Protein AF-A0A1I2N4B1-F1 (afdb_monomer_lite)

pLDDT: mean 81.97, std 23.41, range [27.86, 98.69]

Secondary structure (DSSP, 8-state):
--PPPPPPP-------------------------------------S-------TT--HHHHHHHHHH-TTSHHHHHHHHS---TT----SS--HHHHHHHHHHS--HHHHS-S-SEEEETTSBPTT----TTPPP-EEEE-SGGGBTTTTSTTTT---TTTTTTGGGS-SBGGGGB-TTSS-EETTTTEE--HHHH--S--HHHHHHHTT---EEE-SSGGGGGGGTTTT-S-SEEE---TTS--TTSPTT--GGG-TTHHHH--TTT-----S--

Foldseek 3Di:
DDDDDDDDDDDDDDDDDDDDDDDDDDDPPPDPPPPPPVPPPPPPPDPDDDDFDFPPCALVNLVVCCVVCVPDPSVCPCVVHDDDNPDDAAVVDDPPQRVLCVFFVDHCVQFVDPDQWDKDQQWAEQQDQDLVVGGGIYIAHLDCVQQPDLQFQLSPPPDPPPPVCLVVRFLLLQVGGDQSRATAHSVVRGGQALQQSTNGATVLVVCVVVVHAAEEEEAASSCCNNCHNVSNSHPGYRHTHQQHNAPPDDPPDRLVPDPCSVPPDDPVRPPHPRSDD

Sequence (277 aa):
MFRRPARPVTAAVAALAAVGGLTATATAAATPDATSTSAHSPAHVARHVLLLSIDGLHQSDLAWYVARHPRSALARLATGGVEYTHARTTDPSDSFPGLVGQLTGGNPGTTGIYYDDGYSSALLPAGTTHCAGARPGAEVDFTEDLDRDKNSIDAGQGLAGLPGSILKMTGAARGLIDPSKLPVDPKTCKPVYPHSYLKVNTVFNVVRKAGLRTAWSDKHVAYEILNGPSGDGIQDLFAPEINSQANGYPAGMDWTKDCQSFRTGSRKDRVAPAEAV

Structure (mmCIF, N/CA/C/O backbone):
data_AF-A0A1I2N4B1-F1
#
_entry.id   AF-A0A1I2N4B1-F1
#
loop_
_atom_site.group_PDB
_atom_site.id
_atom_site.type_symbol
_atom_site.label_atom_id
_atom_site.label_alt_id
_atom_site.label_comp_id
_atom_site.label_asym_id
_atom_site.label_entity_id
_atom_site.label_seq_id
_atom_site.pdbx_PDB_ins_code
_atom_site.Cartn_x
_atom_site.Cartn_y
_atom_site.Cartn_z
_atom_site.occupancy
_atom_site.B_iso_or_equiv
_atom_site.auth_seq_id
_atom_site.auth_comp_id
_atom_site.auth_asym_id
_atom_site.auth_atom_id
_atom_site.pdbx_PDB_model_num
ATOM 1 N N . MET A 1 1 ? -49.721 -6.191 -3.412 1.00 40.88 1 MET A N 1
ATOM 2 C CA . MET A 1 1 ? -50.267 -6.748 -4.670 1.00 40.88 1 MET A CA 1
ATOM 3 C C . MET A 1 1 ? -49.422 -6.201 -5.809 1.00 40.88 1 MET A C 1
ATOM 5 O O . MET A 1 1 ? -49.427 -4.997 -5.967 1.00 40.88 1 MET A O 1
ATOM 9 N N . PHE A 1 2 ? -48.611 -7.043 -6.456 1.00 33.88 2 PHE A N 1
ATOM 10 C CA . PHE A 1 2 ? -48.083 -6.959 -7.835 1.00 33.88 2 PHE A CA 1
ATOM 11 C C . PHE A 1 2 ? -46.960 -8.004 -7.940 1.00 33.88 2 PHE A C 1
ATOM 13 O O . PHE A 1 2 ? -45.811 -7.766 -7.578 1.00 33.88 2 PHE A O 1
ATOM 20 N N . ARG A 1 3 ? -47.340 -9.221 -8.347 1.00 32.19 3 ARG A N 1
ATOM 21 C CA . ARG A 1 3 ? -46.423 -10.317 -8.685 1.00 32.19 3 ARG A CA 1
ATOM 22 C C . ARG A 1 3 ? -45.898 -10.075 -10.103 1.00 32.19 3 ARG A C 1
ATOM 24 O O . ARG A 1 3 ? -46.698 -9.891 -11.015 1.00 32.19 3 ARG A O 1
ATOM 31 N N . ARG A 1 4 ? -44.578 -10.109 -10.297 1.00 37.38 4 ARG A N 1
ATOM 32 C CA . ARG A 1 4 ? -43.958 -10.227 -11.627 1.00 37.38 4 ARG A CA 1
ATOM 33 C C . ARG A 1 4 ? -43.943 -11.705 -12.044 1.00 37.38 4 ARG A C 1
ATOM 35 O O . ARG A 1 4 ? -43.481 -12.515 -11.241 1.00 37.38 4 ARG A O 1
ATOM 42 N N . PRO A 1 5 ? -44.400 -12.083 -13.251 1.00 40.44 5 PRO A N 1
ATOM 43 C CA . PRO A 1 5 ? -44.197 -13.430 -13.765 1.00 40.44 5 PRO A CA 1
ATOM 44 C C . PRO A 1 5 ? -42.824 -13.555 -14.447 1.00 40.44 5 PRO A C 1
ATOM 46 O O . PRO A 1 5 ? -42.338 -12.624 -15.092 1.00 40.44 5 PRO A O 1
ATOM 49 N N . ALA A 1 6 ? -42.208 -14.725 -14.281 1.00 37.31 6 ALA A N 1
ATOM 50 C CA . ALA A 1 6 ? -40.972 -15.134 -14.937 1.00 37.31 6 ALA A CA 1
ATOM 51 C C . ALA A 1 6 ? -41.187 -15.352 -16.447 1.00 37.31 6 ALA A C 1
ATOM 53 O O . ALA A 1 6 ? -42.233 -15.844 -16.869 1.00 37.31 6 ALA A O 1
ATOM 54 N N . ARG A 1 7 ? -40.182 -15.002 -17.258 1.00 35.72 7 ARG A N 1
ATOM 55 C CA . ARG A 1 7 ? -40.135 -15.295 -18.699 1.00 35.72 7 ARG A CA 1
ATOM 56 C C . ARG A 1 7 ? -39.462 -16.656 -18.928 1.00 35.72 7 ARG A C 1
ATOM 58 O O . ARG A 1 7 ? -38.351 -16.831 -18.429 1.00 35.72 7 ARG A O 1
ATOM 65 N N . PRO A 1 8 ? -40.063 -17.589 -19.685 1.00 36.84 8 PRO A N 1
ATOM 66 C CA . PRO A 1 8 ? -39.372 -18.797 -20.114 1.00 36.84 8 PRO A CA 1
ATOM 67 C C . PRO A 1 8 ? -38.473 -18.509 -21.325 1.00 36.84 8 PRO A C 1
ATOM 69 O O . PRO A 1 8 ? -38.818 -17.722 -22.207 1.00 36.84 8 PRO A O 1
ATOM 72 N N . VAL A 1 9 ? -37.315 -19.169 -21.350 1.00 37.44 9 VAL A N 1
ATOM 73 C CA . VAL A 1 9 ? -36.394 -19.238 -22.490 1.00 37.44 9 VAL A CA 1
ATOM 74 C C . VAL A 1 9 ? -36.844 -20.396 -23.376 1.00 37.44 9 VAL A C 1
ATOM 76 O O . VAL A 1 9 ? -36.825 -21.544 -22.942 1.00 37.44 9 VAL A O 1
ATOM 79 N N . THR A 1 10 ? -37.242 -20.107 -24.612 1.00 34.50 10 THR A N 1
ATOM 80 C CA . THR A 1 10 ? -37.482 -21.122 -25.646 1.00 34.50 10 THR A CA 1
ATOM 81 C C . THR A 1 10 ? -36.356 -21.073 -26.670 1.00 34.50 10 THR A C 1
ATOM 83 O O . THR A 1 10 ? -36.224 -20.099 -27.409 1.00 34.50 10 THR A O 1
ATOM 86 N N . ALA A 1 11 ? -35.551 -22.135 -26.698 1.00 34.97 11 ALA A N 1
ATOM 87 C CA . ALA A 1 11 ? -34.629 -22.436 -27.782 1.00 34.97 11 ALA A CA 1
ATOM 88 C C . ALA A 1 11 ? -35.433 -22.866 -29.019 1.00 34.97 11 ALA A C 1
ATOM 90 O O . ALA A 1 11 ? -36.249 -23.783 -28.935 1.00 34.97 11 ALA A O 1
ATOM 91 N N . ALA A 1 12 ? -35.207 -22.212 -30.157 1.00 32.84 12 ALA A N 1
ATOM 92 C CA . ALA A 1 12 ? -35.761 -22.625 -31.440 1.00 32.84 12 ALA A CA 1
ATOM 93 C C . ALA A 1 12 ? -34.649 -23.266 -32.277 1.00 32.84 12 ALA A C 1
ATOM 95 O O . ALA A 1 12 ? -33.760 -22.585 -32.783 1.00 32.84 12 ALA A O 1
ATOM 96 N N . VAL A 1 13 ? -34.709 -24.591 -32.396 1.00 35.41 13 VAL A N 1
ATOM 97 C CA . VAL A 1 13 ? -34.033 -25.355 -33.446 1.00 35.41 13 VAL A CA 1
ATOM 98 C C . VAL A 1 13 ? -34.931 -25.281 -34.676 1.00 35.41 13 VAL A C 1
ATOM 100 O O . VAL A 1 13 ? -36.078 -25.717 -34.619 1.00 35.41 13 VAL A O 1
ATOM 103 N N . ALA A 1 14 ? -34.424 -24.737 -35.779 1.00 33.19 14 ALA A N 1
ATOM 104 C CA . ALA A 1 14 ? -35.092 -24.799 -37.071 1.00 33.19 14 ALA A CA 1
ATOM 105 C C . ALA A 1 14 ? -34.142 -25.435 -38.087 1.00 33.19 14 ALA A C 1
ATOM 107 O O . ALA A 1 14 ? -33.192 -24.812 -38.554 1.00 33.19 14 ALA A O 1
ATOM 108 N N . ALA A 1 15 ? -34.416 -26.695 -38.409 1.00 33.41 15 ALA A N 1
ATOM 109 C CA . ALA A 1 15 ? -33.973 -27.335 -39.634 1.00 33.41 15 ALA A CA 1
ATOM 110 C C . ALA A 1 15 ? -35.191 -27.431 -40.557 1.00 33.41 15 ALA A C 1
ATOM 112 O O . ALA A 1 15 ? -36.216 -27.962 -40.137 1.00 33.41 15 ALA A O 1
ATOM 113 N N . LEU A 1 16 ? -35.080 -26.954 -41.798 1.00 32.47 16 LEU A N 1
ATOM 114 C CA . LEU A 1 16 ? -35.832 -27.501 -42.926 1.00 32.47 16 LEU A CA 1
ATOM 115 C C . LEU A 1 16 ? -35.064 -27.242 -44.228 1.00 32.47 16 LEU A C 1
ATOM 117 O O . LEU A 1 16 ? -34.555 -26.149 -44.468 1.00 32.47 16 LEU A O 1
ATOM 121 N N . ALA A 1 17 ? -34.952 -28.302 -45.020 1.00 33.53 17 ALA A N 1
ATOM 122 C CA . ALA A 1 17 ? -34.188 -28.407 -46.251 1.00 33.53 17 ALA A CA 1
ATOM 123 C C . ALA A 1 17 ? -35.004 -28.011 -47.501 1.00 33.53 17 ALA A C 1
ATOM 125 O O . ALA A 1 17 ? -36.226 -28.106 -47.474 1.00 33.53 17 ALA A O 1
ATOM 126 N N . ALA A 1 18 ? -34.254 -27.607 -48.545 1.00 34.38 18 ALA A N 1
ATOM 127 C CA . ALA A 1 18 ? -34.421 -27.638 -50.020 1.00 34.38 18 ALA A CA 1
ATOM 128 C C . ALA A 1 18 ? -35.838 -27.733 -50.644 1.00 34.38 18 ALA A C 1
ATOM 130 O O . ALA A 1 18 ? -36.699 -28.451 -50.161 1.00 34.38 18 ALA A O 1
ATOM 131 N N . VAL A 1 19 ? -36.159 -27.078 -51.770 1.00 37.94 19 VAL A N 1
ATOM 132 C CA . VAL A 1 19 ? -35.674 -27.220 -53.173 1.00 37.94 19 VAL A CA 1
ATOM 133 C C . VAL A 1 19 ? -36.247 -25.997 -53.941 1.00 37.94 19 VAL A C 1
ATOM 135 O O . VAL A 1 19 ? -37.320 -25.536 -53.576 1.00 37.94 19 VAL A O 1
ATOM 138 N N . GLY A 1 20 ? -35.711 -25.384 -54.999 1.00 32.22 20 GLY A N 1
ATOM 139 C CA . GLY A 1 20 ? -34.571 -25.590 -55.885 1.00 32.22 20 GLY A CA 1
ATOM 140 C C . GLY A 1 20 ? -34.650 -24.553 -57.027 1.00 32.22 20 GLY A C 1
ATOM 141 O O . GLY A 1 20 ? -35.709 -23.984 -57.285 1.00 32.22 20 GLY A O 1
ATOM 142 N N . GLY A 1 21 ? -33.529 -24.297 -57.700 1.00 30.78 21 GLY A N 1
ATOM 143 C CA . GLY A 1 21 ? -33.452 -23.416 -58.868 1.00 30.78 21 GLY A CA 1
ATOM 144 C C . GLY A 1 21 ? -32.021 -23.347 -59.395 1.00 30.78 21 GLY A C 1
ATOM 145 O O . GLY A 1 21 ? -31.184 -22.660 -58.821 1.00 30.78 21 GLY A O 1
ATOM 146 N N . LEU A 1 22 ? -31.736 -24.126 -60.441 1.00 39.41 22 LEU A N 1
ATOM 147 C CA . LEU A 1 22 ? -30.461 -24.179 -61.164 1.00 39.41 22 LEU A CA 1
ATOM 148 C C . LEU A 1 22 ? -30.093 -22.813 -61.762 1.00 39.41 22 LEU A C 1
ATOM 150 O O . LEU A 1 22 ? -30.892 -22.295 -62.531 1.00 39.41 22 LEU A O 1
ATOM 154 N N . THR A 1 23 ? -28.847 -22.357 -61.577 1.00 36.12 23 THR A N 1
ATOM 155 C CA . THR A 1 23 ? -28.022 -21.780 -62.662 1.00 36.12 23 THR A CA 1
ATOM 156 C C . THR A 1 23 ? -26.533 -21.717 -62.287 1.00 36.12 23 THR A C 1
ATOM 158 O O . THR A 1 23 ? -26.175 -21.159 -61.257 1.00 36.12 23 THR A O 1
ATOM 161 N N . ALA A 1 24 ? -25.709 -22.224 -63.211 1.00 37.44 24 ALA A N 1
ATOM 162 C CA . ALA A 1 24 ? -24.303 -21.908 -63.492 1.00 37.44 24 ALA A CA 1
ATOM 163 C C . ALA A 1 24 ? -23.210 -22.264 -62.457 1.00 37.44 24 ALA A C 1
ATOM 165 O O . ALA A 1 24 ? -22.969 -21.596 -61.458 1.00 37.44 24 ALA A O 1
ATOM 166 N N . THR A 1 25 ? -22.464 -23.305 -62.819 1.00 40.53 25 THR A N 1
ATOM 167 C CA . THR A 1 25 ? -21.189 -23.769 -62.268 1.00 40.53 25 THR A CA 1
ATOM 168 C C . THR A 1 25 ? -20.048 -22.770 -62.485 1.00 40.53 25 THR A C 1
ATOM 170 O O . THR A 1 25 ? -19.680 -22.494 -63.626 1.00 40.53 25 THR A O 1
ATOM 173 N N . ALA A 1 26 ? -19.407 -22.340 -61.398 1.00 40.66 26 ALA A N 1
ATOM 174 C CA . ALA A 1 26 ? -18.020 -21.882 -61.394 1.00 40.66 26 ALA A CA 1
ATOM 175 C C . ALA A 1 26 ? -17.283 -22.621 -60.267 1.00 40.66 26 ALA A C 1
ATOM 177 O O . ALA A 1 26 ? -17.406 -22.284 -59.091 1.00 40.66 26 ALA A O 1
ATOM 178 N N . THR A 1 27 ? -16.559 -23.684 -60.613 1.00 36.84 27 THR A N 1
ATOM 179 C CA . THR A 1 27 ? -15.675 -24.399 -59.687 1.00 36.84 27 THR A CA 1
ATOM 180 C C . THR A 1 27 ? -14.418 -23.565 -59.457 1.00 36.84 27 THR A C 1
ATOM 182 O O . THR A 1 27 ? -13.417 -23.736 -60.149 1.00 36.84 27 THR A O 1
ATOM 185 N N . ALA A 1 28 ? -14.464 -22.650 -58.490 1.00 42.59 28 ALA A N 1
ATOM 186 C CA . ALA A 1 28 ? -13.250 -22.159 -57.857 1.00 42.59 28 ALA A CA 1
ATOM 187 C C . ALA A 1 28 ? -12.775 -23.257 -56.898 1.00 42.59 28 ALA A C 1
ATOM 189 O O . ALA A 1 28 ? -13.429 -23.543 -55.895 1.00 42.59 28 ALA A O 1
ATOM 190 N N . ALA A 1 29 ? -11.675 -23.924 -57.244 1.00 40.84 29 ALA A N 1
ATOM 191 C CA . ALA A 1 29 ? -10.983 -24.815 -56.329 1.00 40.84 29 ALA A CA 1
ATOM 192 C C . ALA A 1 29 ? -10.521 -23.982 -55.127 1.00 40.84 29 ALA A C 1
ATOM 194 O O . ALA A 1 29 ? -9.549 -23.236 -55.217 1.00 40.84 29 ALA A O 1
ATOM 195 N N . ALA A 1 30 ? -11.252 -24.071 -54.018 1.00 40.66 30 ALA A N 1
ATOM 196 C CA . ALA A 1 30 ? -10.786 -23.568 -52.742 1.00 40.66 30 ALA A CA 1
ATOM 197 C C . ALA A 1 30 ? -9.626 -24.471 -52.318 1.00 40.66 30 ALA A C 1
ATOM 199 O O . ALA A 1 30 ? -9.830 -25.592 -51.850 1.00 40.66 30 ALA A O 1
ATOM 200 N N . THR A 1 31 ? -8.398 -24.011 -52.542 1.00 44.72 31 THR A N 1
ATOM 201 C CA . THR A 1 31 ? -7.250 -24.520 -51.801 1.00 44.72 31 THR A CA 1
ATOM 202 C C . THR A 1 31 ? -7.592 -24.350 -50.323 1.00 44.72 31 THR A C 1
ATOM 204 O O . THR A 1 31 ? -7.901 -23.222 -49.929 1.00 44.72 31 THR A O 1
ATOM 207 N N . PRO A 1 32 ? -7.604 -25.414 -49.500 1.00 46.75 32 PRO A N 1
ATOM 208 C CA . PRO A 1 32 ? -7.665 -25.217 -48.068 1.00 46.75 32 PRO A CA 1
ATOM 209 C C . PRO A 1 32 ? -6.393 -24.453 -47.728 1.00 46.75 32 PRO A C 1
ATOM 211 O O . PRO A 1 32 ? -5.292 -24.994 -47.832 1.00 46.75 32 PRO A O 1
ATOM 214 N N . ASP A 1 33 ? -6.549 -23.167 -47.422 1.00 38.75 33 ASP A N 1
ATOM 215 C CA . ASP A 1 33 ? -5.499 -22.407 -46.777 1.00 38.75 33 ASP A CA 1
ATOM 216 C C . ASP A 1 33 ? -5.181 -23.218 -45.530 1.00 38.75 33 ASP A C 1
ATOM 218 O O . ASP A 1 33 ? -6.028 -23.400 -44.648 1.00 38.75 33 ASP A O 1
ATOM 222 N N . ALA A 1 34 ? -3.999 -23.827 -45.522 1.00 47.03 34 ALA A N 1
ATOM 223 C CA . ALA A 1 34 ? -3.450 -24.406 -44.325 1.00 47.03 34 ALA A CA 1
ATOM 224 C C . ALA A 1 34 ? -3.280 -23.217 -43.387 1.00 47.03 34 ALA A C 1
ATOM 226 O O . ALA A 1 34 ? -2.265 -22.526 -43.416 1.00 47.03 34 ALA A O 1
ATOM 227 N N . THR A 1 35 ? -4.314 -22.935 -42.591 1.00 43.12 35 THR A N 1
ATOM 228 C CA . THR A 1 35 ? -4.176 -22.152 -41.381 1.00 43.12 35 THR A CA 1
ATOM 229 C C . THR A 1 35 ? -3.077 -22.850 -40.621 1.00 43.12 35 THR A C 1
ATOM 231 O O . THR A 1 35 ? -3.293 -23.908 -40.028 1.00 43.12 35 THR A O 1
ATOM 234 N N . SER A 1 36 ? -1.882 -22.280 -40.724 1.00 42.59 36 SER A N 1
ATOM 235 C CA . SER A 1 36 ? -0.781 -22.497 -39.821 1.00 42.59 36 SER A CA 1
ATOM 236 C C . SER A 1 36 ? -1.349 -22.206 -38.444 1.00 42.59 36 SER A C 1
ATOM 238 O O . SER A 1 36 ? -1.331 -21.075 -37.963 1.00 42.59 36 SER A O 1
ATOM 240 N N . THR A 1 37 ? -1.921 -23.229 -37.815 1.00 42.34 37 THR A N 1
ATOM 241 C CA . THR A 1 37 ? -1.965 -23.319 -36.374 1.00 42.34 37 THR A CA 1
ATOM 242 C C . THR A 1 37 ? -0.501 -23.270 -35.998 1.00 42.34 37 THR A C 1
ATOM 244 O O . THR A 1 37 ? 0.182 -24.293 -36.041 1.00 42.34 37 THR A O 1
ATOM 247 N N . SER A 1 38 ? 0.010 -22.060 -35.756 1.00 45.56 38 SER A N 1
ATOM 248 C CA . SER A 1 38 ? 1.253 -21.857 -35.042 1.00 45.56 38 SER A CA 1
ATOM 249 C C . SER A 1 38 ? 1.080 -22.677 -33.783 1.00 45.56 38 SER A C 1
ATOM 251 O O . SER A 1 38 ? 0.349 -22.278 -32.871 1.00 45.56 38 SER A O 1
ATOM 253 N N . ALA A 1 39 ? 1.646 -23.884 -33.809 1.00 42.34 39 ALA A N 1
ATOM 254 C CA . ALA A 1 39 ? 1.783 -24.723 -32.650 1.00 42.34 39 ALA A CA 1
ATOM 255 C C . ALA A 1 39 ? 2.428 -23.791 -31.639 1.00 42.34 39 ALA A C 1
ATOM 257 O O . ALA A 1 39 ? 3.562 -23.354 -31.842 1.00 42.34 39 ALA A O 1
ATOM 258 N N . HIS A 1 40 ? 1.650 -23.359 -30.645 1.00 48.28 40 HIS A N 1
ATOM 259 C CA . HIS A 1 40 ? 2.206 -22.630 -29.529 1.00 48.28 40 HIS A CA 1
ATOM 260 C C . HIS A 1 40 ? 3.274 -23.569 -28.997 1.00 48.28 40 HIS A C 1
ATOM 262 O O . HIS A 1 40 ? 2.943 -24.626 -28.454 1.00 48.28 40 HIS A O 1
ATOM 268 N N . SER A 1 41 ? 4.543 -23.228 -29.248 1.00 54.12 41 SER A N 1
ATOM 269 C CA . SER A 1 41 ? 5.675 -23.852 -28.581 1.00 54.12 41 SER A CA 1
ATOM 270 C C . SER A 1 41 ? 5.259 -24.012 -27.127 1.00 54.12 41 SER A C 1
ATOM 272 O O . SER A 1 41 ? 4.724 -23.035 -26.590 1.00 54.12 41 SER A O 1
ATOM 274 N N . PRO A 1 42 ? 5.388 -25.213 -26.529 1.00 49.75 42 PRO A N 1
ATOM 275 C CA . PRO A 1 42 ? 4.855 -25.483 -25.201 1.00 49.75 42 PRO A CA 1
ATOM 276 C C . PRO A 1 42 ? 5.273 -24.327 -24.309 1.00 49.75 42 PRO A C 1
ATOM 278 O O . PRO A 1 42 ? 6.472 -24.087 -24.153 1.00 49.75 42 PRO A O 1
ATOM 281 N N . ALA A 1 43 ? 4.286 -23.535 -23.875 1.00 64.19 43 ALA A N 1
ATOM 282 C CA . ALA A 1 43 ? 4.558 -22.267 -23.228 1.00 64.19 43 ALA A CA 1
ATOM 283 C C . ALA A 1 43 ? 5.514 -22.567 -22.080 1.00 64.19 43 ALA A C 1
ATOM 285 O O . ALA A 1 43 ? 5.197 -23.384 -21.210 1.00 64.19 43 ALA A O 1
ATOM 286 N N . HIS A 1 44 ? 6.718 -21.992 -22.128 1.00 71.69 44 HIS A N 1
ATOM 287 C CA . HIS A 1 44 ? 7.658 -22.138 -21.032 1.00 71.69 44 HIS A CA 1
ATOM 288 C C . HIS A 1 44 ? 6.925 -21.683 -19.774 1.00 71.69 44 HIS A C 1
ATOM 290 O O . HIS A 1 44 ? 6.524 -20.526 -19.668 1.00 71.69 44 HIS A O 1
ATOM 296 N N . VAL A 1 45 ? 6.686 -22.618 -18.854 1.00 82.50 45 VAL A N 1
ATOM 297 C CA . VAL A 1 45 ? 5.954 -22.319 -17.627 1.00 82.50 45 VAL A CA 1
ATOM 298 C C . VAL A 1 45 ? 6.791 -21.317 -16.843 1.00 82.50 45 VAL A C 1
ATOM 300 O O . VAL A 1 45 ? 7.901 -21.640 -16.407 1.00 82.50 45 VAL A O 1
ATOM 303 N N . ALA A 1 46 ? 6.272 -20.097 -16.693 1.00 86.81 46 ALA A N 1
ATOM 304 C CA . ALA A 1 46 ? 6.913 -19.063 -15.899 1.00 86.81 46 ALA A CA 1
ATOM 305 C C . ALA A 1 46 ? 7.114 -19.583 -14.469 1.00 86.81 46 ALA A C 1
ATOM 307 O O . ALA A 1 46 ? 6.174 -20.042 -13.820 1.00 86.81 46 ALA A O 1
ATOM 308 N N . ARG A 1 47 ? 8.363 -19.561 -13.992 1.00 90.25 47 ARG A N 1
ATOM 309 C CA . ARG A 1 47 ? 8.722 -20.002 -12.632 1.00 90.25 47 ARG A CA 1
ATOM 310 C C . ARG A 1 47 ? 8.640 -18.874 -11.610 1.00 90.25 47 ARG A C 1
ATOM 312 O O . ARG A 1 47 ? 8.451 -19.143 -10.432 1.00 90.25 47 ARG A O 1
ATOM 319 N N . HIS A 1 48 ? 8.784 -17.639 -12.080 1.00 94.00 48 HIS A N 1
ATOM 320 C CA . HIS A 1 48 ? 8.774 -16.426 -11.277 1.00 94.00 48 HIS A CA 1
ATOM 321 C C . HIS A 1 48 ? 7.999 -15.346 -12.026 1.00 94.00 48 HIS A C 1
ATOM 323 O O . HIS A 1 48 ? 8.016 -15.311 -13.259 1.00 94.00 48 HIS A O 1
ATOM 329 N N . VAL A 1 49 ? 7.346 -14.471 -11.268 1.00 94.50 49 VAL A N 1
ATOM 330 C CA . VAL A 1 49 ? 6.671 -13.274 -11.767 1.00 94.50 49 VAL A CA 1
ATOM 331 C C . VAL A 1 49 ? 7.250 -12.090 -11.006 1.00 94.50 49 VAL A C 1
ATOM 333 O O . VAL A 1 49 ? 7.330 -12.139 -9.781 1.00 94.50 49 VAL A O 1
ATOM 336 N N . LEU A 1 50 ? 7.665 -11.061 -11.740 1.00 95.62 50 LEU A N 1
ATOM 337 C CA . LEU A 1 50 ? 8.072 -9.769 -11.201 1.00 95.62 50 LEU A CA 1
ATOM 338 C C . LEU A 1 50 ? 7.059 -8.733 -11.683 1.00 95.62 50 LEU A C 1
ATOM 340 O O . LEU A 1 50 ? 6.829 -8.624 -12.889 1.00 95.62 50 LEU A O 1
ATOM 344 N N . LEU A 1 51 ? 6.458 -8.007 -10.747 1.00 95.81 51 LEU A N 1
ATOM 345 C CA . LEU A 1 51 ? 5.603 -6.863 -11.032 1.00 95.81 51 LEU A CA 1
ATOM 346 C C . LEU A 1 51 ? 6.354 -5.602 -10.620 1.00 95.81 51 LEU A C 1
ATOM 348 O O . LEU A 1 51 ? 6.727 -5.474 -9.461 1.00 95.81 51 LEU A O 1
ATOM 352 N N . LEU A 1 52 ? 6.541 -4.689 -11.570 1.00 94.38 52 LEU A N 1
ATOM 353 C CA . LEU A 1 52 ? 7.110 -3.368 -11.334 1.00 94.38 52 LEU A CA 1
ATOM 354 C C . LEU A 1 52 ? 5.995 -2.339 -11.522 1.00 94.38 52 LEU A C 1
ATOM 356 O O . LEU A 1 52 ? 5.523 -2.151 -12.643 1.00 94.38 52 LEU A O 1
ATOM 360 N N . SER A 1 53 ? 5.574 -1.704 -10.431 1.00 92.94 53 SER A N 1
ATOM 361 C CA . SER A 1 53 ? 4.745 -0.499 -10.473 1.00 92.94 53 SER A CA 1
ATOM 362 C C . SER A 1 53 ? 5.679 0.694 -10.319 1.00 92.94 53 SER A C 1
ATOM 364 O O . SER A 1 53 ? 6.472 0.711 -9.386 1.00 92.94 53 SER A O 1
ATOM 366 N N . ILE A 1 54 ? 5.634 1.635 -11.260 1.00 92.19 54 ILE A N 1
ATOM 367 C CA . ILE A 1 54 ? 6.485 2.829 -11.254 1.00 92.19 54 ILE A CA 1
ATOM 368 C C . ILE A 1 54 ? 5.553 4.031 -11.132 1.00 92.19 54 ILE A C 1
ATOM 370 O O . ILE A 1 54 ? 4.894 4.392 -12.112 1.00 92.19 54 ILE A O 1
ATOM 374 N N . ASP A 1 55 ? 5.468 4.614 -9.939 1.00 87.62 55 ASP A N 1
ATOM 375 C CA . ASP A 1 55 ? 4.596 5.750 -9.655 1.00 87.62 55 ASP A CA 1
ATOM 376 C C . ASP A 1 55 ? 4.894 6.934 -10.591 1.00 87.62 55 ASP A C 1
ATOM 378 O O . ASP A 1 55 ? 6.038 7.244 -10.938 1.00 87.62 55 ASP A O 1
ATOM 382 N N . GLY A 1 56 ? 3.821 7.556 -11.075 1.00 89.06 56 GLY A N 1
ATOM 383 C CA . GLY A 1 56 ? 3.862 8.689 -11.994 1.00 89.06 56 GLY A CA 1
ATOM 384 C C . GLY A 1 56 ? 4.387 8.409 -13.410 1.00 89.06 56 GLY A C 1
ATOM 385 O O . GLY A 1 56 ? 4.497 9.361 -14.185 1.00 89.06 56 GLY A O 1
ATOM 386 N N . LEU A 1 57 ? 4.710 7.165 -13.796 1.00 92.56 57 LEU A N 1
ATOM 387 C CA . LEU A 1 57 ? 5.219 6.869 -15.143 1.00 92.56 57 LEU A CA 1
ATOM 388 C C . LEU A 1 57 ? 4.096 6.887 -16.192 1.00 92.56 57 LEU A C 1
ATOM 390 O O . LEU A 1 57 ? 3.408 5.889 -16.415 1.00 92.56 57 LEU A O 1
ATOM 394 N N . HIS A 1 58 ? 3.946 8.001 -16.908 1.00 93.88 58 HIS A N 1
ATOM 395 C CA . HIS A 1 58 ? 2.986 8.089 -18.006 1.00 93.88 58 HIS A CA 1
ATOM 396 C C . HIS A 1 58 ? 3.508 7.389 -19.268 1.00 93.88 58 HIS A C 1
ATOM 398 O O . HIS A 1 58 ? 4.713 7.285 -19.512 1.00 93.88 58 HIS A O 1
ATOM 404 N N . GLN A 1 59 ? 2.590 7.010 -20.162 1.00 94.88 59 GLN A N 1
ATOM 405 C CA . GLN A 1 59 ? 2.926 6.461 -21.483 1.00 94.88 59 GLN A CA 1
ATOM 406 C C . GLN A 1 59 ? 3.878 7.379 -22.278 1.00 94.88 59 GLN A C 1
ATOM 408 O O . GLN A 1 59 ? 4.770 6.902 -22.981 1.00 94.88 59 GLN A O 1
ATOM 413 N N . SER A 1 60 ? 3.718 8.703 -22.164 1.00 95.56 60 SER A N 1
ATOM 414 C CA . SER A 1 60 ? 4.609 9.684 -22.799 1.00 95.56 60 SER A CA 1
ATOM 415 C C . SER A 1 60 ? 6.025 9.653 -22.231 1.00 95.56 60 SER A C 1
ATOM 417 O O . SER A 1 60 ? 6.987 9.816 -22.985 1.00 95.56 60 SER A O 1
ATOM 419 N N . ASP A 1 61 ? 6.158 9.422 -20.926 1.00 95.62 61 ASP A N 1
ATOM 420 C CA . ASP A 1 61 ? 7.442 9.376 -20.229 1.00 95.62 61 ASP A CA 1
ATOM 421 C C . ASP A 1 61 ? 8.212 8.119 -20.638 1.00 95.62 61 ASP A C 1
ATOM 423 O O . ASP A 1 61 ? 9.389 8.197 -21.004 1.00 95.62 61 ASP A O 1
ATOM 427 N N . LEU A 1 62 ? 7.519 6.974 -20.687 1.00 95.06 62 LEU A N 1
ATOM 428 C CA . LEU A 1 62 ? 8.071 5.724 -21.204 1.00 95.06 62 LEU A CA 1
ATOM 429 C C . LEU A 1 62 ? 8.551 5.889 -22.652 1.00 95.06 62 LEU A C 1
ATOM 431 O O . LEU A 1 62 ? 9.702 5.569 -22.959 1.00 95.06 62 LEU A O 1
ATOM 435 N N . ALA A 1 63 ? 7.714 6.448 -23.532 1.00 95.56 63 ALA A N 1
ATOM 436 C CA . ALA A 1 63 ? 8.066 6.657 -24.936 1.00 95.56 63 ALA A CA 1
ATOM 437 C C . ALA A 1 63 ? 9.303 7.561 -25.091 1.00 95.56 63 ALA A C 1
ATOM 439 O O . ALA A 1 63 ? 10.233 7.254 -25.844 1.00 95.56 63 ALA A O 1
ATOM 440 N N . TRP A 1 64 ? 9.349 8.661 -24.333 1.00 97.38 64 TRP A N 1
ATOM 441 C CA . TRP A 1 64 ? 10.481 9.586 -24.296 1.00 97.38 64 TRP A CA 1
ATOM 442 C C . TRP A 1 64 ? 11.768 8.904 -23.817 1.00 97.38 64 TRP A C 1
ATOM 444 O O . TRP A 1 64 ? 12.837 9.127 -24.403 1.00 97.38 64 TRP A O 1
ATOM 454 N N . TYR A 1 65 ? 11.673 8.074 -22.771 1.00 96.75 65 TYR A N 1
ATOM 455 C CA . TYR A 1 65 ? 12.816 7.396 -22.163 1.00 96.75 65 TYR A CA 1
ATOM 456 C C . TYR A 1 65 ? 13.390 6.335 -23.098 1.00 96.75 65 TYR A C 1
ATOM 458 O O . TYR A 1 65 ? 14.599 6.313 -23.334 1.00 96.75 65 TYR A O 1
ATOM 466 N N . VAL A 1 66 ? 12.535 5.503 -23.697 1.00 97.06 66 VAL A N 1
ATOM 467 C CA . VAL A 1 66 ? 12.948 4.465 -24.652 1.00 97.06 66 VAL A CA 1
ATOM 468 C C . VAL A 1 66 ? 13.644 5.076 -25.869 1.00 97.06 66 VAL A C 1
ATOM 470 O O . VAL A 1 66 ? 14.700 4.586 -26.270 1.00 97.06 66 VAL A O 1
ATOM 473 N N . ALA A 1 67 ? 13.130 6.190 -26.403 1.00 97.50 67 ALA A N 1
ATOM 474 C CA . ALA A 1 67 ? 13.741 6.880 -27.539 1.00 97.50 67 ALA A CA 1
ATOM 475 C C . ALA A 1 67 ? 15.163 7.397 -27.243 1.00 97.50 67 ALA A C 1
ATOM 477 O O . ALA A 1 67 ? 16.031 7.369 -28.115 1.00 97.50 67 ALA A O 1
ATOM 478 N N . ARG A 1 68 ? 15.428 7.856 -26.011 1.00 98.31 68 ARG A N 1
ATOM 479 C CA . ARG A 1 68 ? 16.749 8.368 -25.592 1.00 98.31 68 ARG A CA 1
ATOM 480 C C . ARG A 1 68 ? 17.690 7.289 -25.072 1.00 98.31 68 ARG A C 1
ATOM 482 O O . ARG A 1 68 ? 18.909 7.451 -25.136 1.00 98.31 68 ARG A O 1
ATOM 489 N N . HIS A 1 69 ? 17.140 6.189 -24.572 1.00 97.88 69 HIS A N 1
ATOM 490 C CA . HIS A 1 69 ? 17.885 5.100 -23.956 1.00 97.88 69 HIS A CA 1
ATOM 491 C C . HIS A 1 69 ? 17.503 3.745 -24.572 1.00 97.88 69 HIS A C 1
ATOM 493 O O . HIS A 1 69 ? 17.075 2.841 -23.847 1.00 97.88 69 HIS A O 1
ATOM 499 N N . PRO A 1 70 ? 17.723 3.540 -25.886 1.00 97.38 70 PRO A N 1
ATOM 500 C CA . PRO A 1 70 ? 17.245 2.352 -26.603 1.00 97.38 70 PRO A CA 1
ATOM 501 C C . PRO A 1 70 ? 17.903 1.042 -26.144 1.00 97.38 70 PRO A C 1
ATOM 503 O O . PRO A 1 70 ? 17.415 -0.041 -26.442 1.00 97.38 70 PRO A O 1
ATOM 506 N N . ARG A 1 71 ? 19.019 1.122 -25.404 1.00 97.25 71 ARG A N 1
ATOM 507 C CA . ARG A 1 71 ? 19.721 -0.037 -24.824 1.00 97.25 71 ARG A CA 1
ATOM 508 C C . ARG A 1 71 ? 19.404 -0.272 -23.340 1.00 97.25 71 ARG A C 1
ATOM 510 O O . ARG A 1 71 ? 20.032 -1.127 -22.722 1.00 97.25 71 ARG A O 1
ATOM 517 N N . SER A 1 72 ? 18.491 0.501 -22.752 1.00 97.12 72 SER A N 1
ATOM 518 C CA . SER A 1 72 ? 18.101 0.353 -21.345 1.00 97.12 72 SER A CA 1
ATOM 519 C C . SER A 1 72 ? 17.303 -0.932 -21.100 1.00 97.12 72 SER A C 1
ATOM 521 O O . SER A 1 72 ? 16.727 -1.514 -22.021 1.00 97.12 72 SER A O 1
ATOM 523 N N . ALA A 1 73 ? 17.240 -1.368 -19.839 1.00 96.12 73 ALA A N 1
ATOM 524 C CA . ALA A 1 73 ? 16.399 -2.496 -19.444 1.00 96.12 73 ALA A CA 1
ATOM 525 C C . ALA A 1 73 ? 14.914 -2.229 -19.748 1.00 96.12 73 ALA A C 1
ATOM 527 O O . ALA A 1 73 ? 14.248 -3.092 -20.312 1.00 96.12 73 ALA A O 1
ATOM 528 N N . LEU A 1 74 ? 14.433 -1.012 -19.471 1.00 94.75 74 LEU A N 1
ATOM 529 C CA . LEU A 1 74 ? 13.053 -0.612 -19.745 1.00 94.75 74 LEU A CA 1
ATOM 530 C C . LEU A 1 74 ? 12.737 -0.631 -21.249 1.00 94.75 74 LEU A C 1
ATOM 532 O O . LEU A 1 74 ? 11.701 -1.153 -21.647 1.00 94.75 74 LEU A O 1
ATOM 536 N N . ALA A 1 75 ? 13.665 -0.176 -22.101 1.00 96.25 75 ALA A N 1
ATOM 537 C CA . ALA A 1 75 ? 13.519 -0.289 -23.554 1.00 96.25 75 ALA A CA 1
ATOM 538 C C . ALA A 1 75 ? 13.450 -1.747 -24.024 1.00 96.25 75 ALA A C 1
ATOM 540 O O . ALA A 1 75 ? 12.628 -2.077 -24.875 1.00 96.25 75 ALA A O 1
ATOM 541 N N . ARG A 1 76 ? 14.268 -2.639 -23.451 1.00 96.75 76 ARG A N 1
ATOM 542 C CA . ARG A 1 76 ? 14.208 -4.077 -23.759 1.00 96.75 76 ARG A CA 1
ATOM 543 C C . ARG A 1 76 ? 12.877 -4.709 -23.343 1.00 96.75 76 ARG A C 1
ATOM 545 O O . ARG A 1 76 ? 12.389 -5.564 -24.071 1.00 96.75 76 ARG A O 1
ATOM 552 N N . LEU A 1 77 ? 12.302 -4.298 -22.210 1.00 94.62 77 LEU A N 1
ATOM 553 C CA . LEU A 1 77 ? 10.983 -4.766 -21.768 1.00 94.62 77 LEU A CA 1
ATOM 554 C C . LEU A 1 77 ? 9.871 -4.263 -22.696 1.00 94.62 77 LEU A C 1
ATOM 556 O O . LEU A 1 77 ? 9.082 -5.070 -23.175 1.00 94.62 77 LEU A O 1
ATOM 560 N N . ALA A 1 78 ? 9.852 -2.963 -23.003 1.00 94.19 78 ALA A N 1
ATOM 561 C CA . ALA A 1 78 ? 8.825 -2.360 -23.854 1.00 94.19 78 ALA A CA 1
ATOM 562 C C . ALA A 1 78 ? 8.854 -2.907 -25.292 1.00 94.19 78 ALA A C 1
ATOM 564 O O . ALA A 1 78 ? 7.818 -3.230 -25.857 1.00 94.19 78 ALA A O 1
ATOM 565 N N . THR A 1 79 ? 10.047 -3.067 -25.876 1.00 93.06 79 THR A N 1
ATOM 566 C CA . THR A 1 79 ? 10.197 -3.514 -27.276 1.00 93.06 79 THR A CA 1
ATOM 567 C C . THR A 1 79 ? 10.200 -5.033 -27.453 1.00 93.06 79 THR A C 1
ATOM 569 O O . THR A 1 79 ? 9.922 -5.516 -28.547 1.00 93.06 79 THR A O 1
ATOM 572 N N . GLY A 1 80 ? 10.543 -5.792 -26.407 1.00 94.88 80 GLY A N 1
ATOM 573 C CA . GLY A 1 80 ? 10.605 -7.257 -26.438 1.00 94.88 80 GLY A CA 1
ATOM 574 C C . GLY A 1 80 ? 9.377 -7.960 -25.855 1.00 94.88 80 GLY A C 1
ATOM 575 O O . GLY A 1 80 ? 9.284 -9.183 -25.952 1.00 94.88 80 GLY A O 1
ATOM 576 N N . GLY A 1 81 ? 8.475 -7.213 -25.217 1.00 91.88 81 GLY A N 1
ATOM 577 C CA . GLY A 1 81 ? 7.258 -7.718 -24.589 1.00 91.88 81 GLY A CA 1
ATOM 578 C C . GLY A 1 81 ? 5.984 -7.323 -25.336 1.00 91.88 81 GLY A C 1
ATOM 579 O O . GLY A 1 81 ? 6.006 -6.944 -26.504 1.00 91.88 81 GLY A O 1
ATOM 580 N N . VAL A 1 82 ? 4.857 -7.422 -24.630 1.00 94.81 82 VAL A N 1
ATOM 581 C CA . VAL A 1 82 ? 3.563 -6.900 -25.084 1.00 94.81 82 VAL A CA 1
ATOM 582 C C . VAL A 1 82 ? 3.304 -5.587 -24.359 1.00 94.81 82 VAL A C 1
ATOM 584 O O . VAL A 1 82 ? 3.283 -5.557 -23.130 1.00 94.81 82 VAL A O 1
ATOM 587 N N . GLU A 1 83 ? 3.091 -4.517 -25.118 1.00 93.56 83 GLU A N 1
ATOM 588 C CA . GLU A 1 83 ? 2.805 -3.187 -24.585 1.00 93.56 83 GLU A CA 1
ATOM 589 C C . GLU A 1 83 ? 1.315 -2.847 -24.729 1.00 93.56 83 GLU A C 1
ATOM 591 O O . GLU A 1 83 ? 0.746 -2.919 -25.820 1.00 93.56 83 GLU A O 1
ATOM 596 N N . TYR A 1 84 ? 0.684 -2.435 -23.626 1.00 94.25 84 TYR A N 1
ATOM 597 C CA . TYR A 1 84 ? -0.702 -1.964 -23.602 1.00 94.25 84 TYR A CA 1
ATOM 598 C C . TYR A 1 84 ? -0.740 -0.437 -23.489 1.00 94.25 84 TYR A C 1
ATOM 600 O O . TYR A 1 84 ? -0.735 0.123 -22.399 1.00 94.25 84 TYR A O 1
ATOM 608 N N . THR A 1 85 ? -0.838 0.249 -24.625 1.00 92.31 85 THR A N 1
ATOM 609 C CA . THR A 1 85 ? -0.702 1.719 -24.726 1.00 92.31 85 THR A CA 1
ATOM 610 C C . THR A 1 85 ? -1.912 2.530 -24.246 1.00 92.31 85 THR A C 1
ATOM 612 O O . THR A 1 85 ? -1.886 3.758 -24.269 1.00 92.31 85 THR A O 1
ATOM 615 N N . HIS A 1 86 ? -2.990 1.859 -23.834 1.00 90.81 86 HIS A N 1
ATOM 616 C CA . HIS A 1 86 ? -4.244 2.480 -23.387 1.00 90.81 86 HIS A CA 1
ATOM 617 C C . HIS A 1 86 ? -4.694 1.969 -22.009 1.00 90.81 86 HIS A C 1
ATOM 619 O O . HIS A 1 86 ? -5.872 2.080 -21.663 1.00 90.81 86 HIS A O 1
ATOM 625 N N . ALA A 1 87 ? -3.774 1.396 -21.227 1.00 91.62 87 ALA A N 1
ATOM 626 C CA . ALA A 1 87 ? -4.037 1.069 -19.831 1.00 91.62 87 ALA A CA 1
ATOM 627 C C . ALA A 1 87 ? -4.248 2.359 -19.019 1.00 91.62 87 ALA A C 1
ATOM 629 O O . ALA A 1 87 ? -3.590 3.372 -19.255 1.00 91.62 87 ALA A O 1
ATOM 630 N N . ARG A 1 88 ? -5.194 2.333 -18.078 1.00 90.19 88 ARG A N 1
ATOM 631 C CA . ARG A 1 88 ? -5.496 3.456 -17.184 1.00 90.19 88 ARG A CA 1
ATOM 632 C C . ARG A 1 88 ? -5.601 2.951 -15.754 1.00 90.19 88 ARG A C 1
ATOM 634 O O . ARG A 1 88 ? -6.068 1.836 -15.533 1.00 90.19 88 ARG A O 1
ATOM 641 N N . THR A 1 89 ? -5.177 3.790 -14.818 1.00 89.69 89 THR A N 1
ATOM 642 C CA . THR A 1 89 ? -5.410 3.582 -13.388 1.00 89.69 89 THR A CA 1
ATOM 643 C C . THR A 1 89 ? -6.854 3.952 -13.013 1.00 89.69 89 THR A C 1
ATOM 645 O O . THR A 1 89 ? -7.667 4.291 -13.880 1.00 89.69 89 THR A O 1
ATOM 648 N N . THR A 1 90 ? -7.193 3.831 -11.733 1.00 87.81 90 THR A N 1
ATOM 649 C CA . THR A 1 90 ? -8.489 4.224 -11.172 1.00 87.81 90 THR A CA 1
ATOM 650 C C . THR A 1 90 ? -8.777 5.717 -11.359 1.00 87.81 90 THR A C 1
ATOM 652 O O . THR A 1 90 ? -7.874 6.515 -11.600 1.00 87.81 90 THR A O 1
ATOM 655 N N . ASP A 1 91 ? -10.051 6.092 -11.233 1.00 85.94 91 ASP A N 1
ATOM 656 C CA . ASP A 1 91 ? -10.492 7.485 -11.096 1.00 85.94 91 ASP A CA 1
ATOM 657 C C . ASP A 1 91 ? -11.160 7.641 -9.710 1.00 85.94 91 ASP A C 1
ATOM 659 O O . ASP A 1 91 ? -12.156 6.944 -9.462 1.00 85.94 91 ASP A O 1
ATOM 663 N N . PRO A 1 92 ? -10.610 8.459 -8.787 1.00 87.12 92 PRO A N 1
ATOM 664 C CA . PRO A 1 92 ? -9.416 9.293 -8.948 1.00 87.12 92 PRO A CA 1
ATOM 665 C C . PRO A 1 92 ? -8.120 8.478 -9.100 1.00 87.12 92 PRO A C 1
ATOM 667 O O . PRO A 1 92 ? -8.010 7.334 -8.645 1.00 87.12 92 PRO A O 1
ATOM 670 N N . SER A 1 93 ? -7.148 9.089 -9.780 1.00 86.62 93 SER A N 1
ATOM 671 C CA . SER A 1 93 ? -5.819 8.520 -10.003 1.00 86.62 93 SER A CA 1
ATOM 672 C C . SER A 1 93 ? -4.892 8.902 -8.860 1.00 86.62 93 SER A C 1
ATOM 674 O O . SER A 1 93 ? -4.554 10.074 -8.723 1.00 86.62 93 SER A O 1
ATOM 676 N N . ASP A 1 94 ? -4.435 7.902 -8.116 1.00 90.00 94 ASP A N 1
ATOM 677 C CA . ASP A 1 94 ? -3.366 7.996 -7.124 1.00 90.00 94 ASP A CA 1
ATOM 678 C C . ASP A 1 94 ? -2.656 6.631 -7.023 1.00 90.00 94 ASP A C 1
ATOM 680 O O . ASP A 1 94 ? -3.184 5.608 -7.486 1.00 90.00 94 ASP A O 1
ATOM 684 N N . SER A 1 95 ? -1.455 6.622 -6.448 1.00 91.38 95 SER A N 1
ATOM 685 C CA . SER A 1 95 ? -0.678 5.431 -6.114 1.00 91.38 95 SER A CA 1
ATOM 686 C C . SER A 1 95 ? -1.475 4.369 -5.344 1.00 91.38 95 SER A C 1
ATOM 688 O O . SER A 1 95 ? -1.521 3.214 -5.777 1.00 91.38 95 SER A O 1
ATOM 690 N N . PHE A 1 96 ? -2.184 4.739 -4.274 1.00 93.50 96 PHE A N 1
ATOM 691 C CA . PHE A 1 96 ? -2.841 3.771 -3.392 1.00 93.50 96 PHE A CA 1
ATOM 692 C C . PHE A 1 96 ? -4.042 3.058 -4.048 1.00 93.50 96 PHE A C 1
ATOM 694 O O . PHE A 1 96 ? -4.013 1.826 -4.184 1.00 93.50 96 PHE A O 1
ATOM 701 N N . PRO A 1 97 ? -5.090 3.759 -4.536 1.00 93.56 97 PRO A N 1
ATOM 702 C CA . PRO A 1 97 ? -6.193 3.108 -5.244 1.00 93.56 97 PRO A CA 1
ATOM 703 C C . PRO A 1 97 ? -5.737 2.457 -6.560 1.00 93.56 97 PRO A C 1
ATOM 705 O O . PRO A 1 97 ? -6.264 1.402 -6.930 1.00 93.56 97 PRO A O 1
ATOM 708 N N . GLY A 1 98 ? -4.726 3.021 -7.233 1.00 93.38 98 GLY A N 1
ATOM 709 C CA . GLY A 1 98 ? -4.150 2.455 -8.447 1.00 93.38 98 GLY A CA 1
ATOM 710 C C . GLY A 1 98 ? -3.494 1.096 -8.210 1.00 93.38 98 GLY A C 1
ATOM 711 O O . GLY A 1 98 ? -3.731 0.152 -8.970 1.00 93.38 98 GLY A O 1
ATOM 712 N N . LEU A 1 99 ? -2.713 0.956 -7.138 1.00 94.81 99 LEU A N 1
ATOM 713 C CA . LEU A 1 99 ? -2.047 -0.299 -6.803 1.00 94.81 99 LEU A CA 1
ATOM 714 C C . LEU A 1 99 ? -3.026 -1.348 -6.258 1.00 94.81 99 LEU A C 1
ATOM 716 O O . LEU A 1 99 ? -2.973 -2.513 -6.664 1.00 94.81 99 LEU A O 1
ATOM 720 N N . VAL A 1 100 ? -3.986 -0.938 -5.419 1.00 96.31 100 VAL A N 1
ATOM 721 C CA . VAL A 1 100 ? -5.084 -1.817 -4.983 1.00 96.31 100 VAL A CA 1
ATOM 722 C C . VAL A 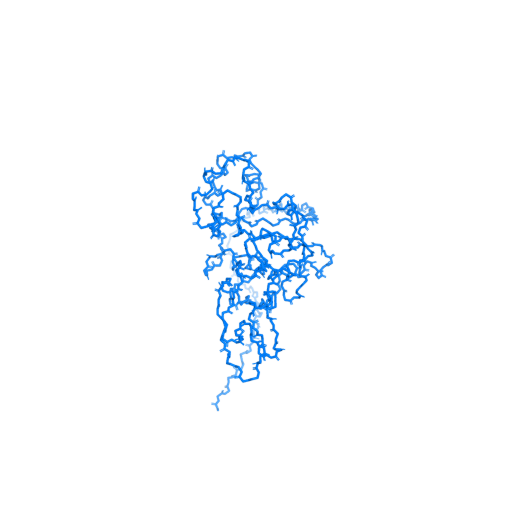1 100 ? -5.858 -2.344 -6.193 1.00 96.31 100 VAL A C 1
ATOM 724 O O . VAL A 1 100 ? -6.146 -3.542 -6.262 1.00 96.31 100 VAL A O 1
ATOM 727 N N . GLY A 1 101 ? -6.166 -1.492 -7.173 1.00 95.38 101 GLY A N 1
ATOM 728 C CA . GLY A 1 101 ? -6.837 -1.906 -8.403 1.00 95.38 101 GLY A CA 1
ATOM 729 C C . GLY A 1 101 ? -6.023 -2.922 -9.205 1.00 95.38 101 GLY A C 1
ATOM 730 O O . GLY A 1 101 ? -6.543 -3.981 -9.561 1.00 95.38 101 GLY A O 1
ATOM 731 N N . GLN A 1 102 ? -4.729 -2.663 -9.413 1.00 94.75 102 GLN A N 1
ATOM 732 C CA . GLN A 1 102 ? -3.821 -3.578 -10.117 1.00 94.75 102 GLN A CA 1
ATOM 733 C C . GLN A 1 102 ? -3.732 -4.960 -9.454 1.00 94.75 102 GLN A C 1
ATOM 735 O O . GLN A 1 102 ? -3.769 -5.981 -10.141 1.00 94.75 102 GLN A O 1
ATOM 740 N N . LEU A 1 103 ? -3.644 -5.012 -8.122 1.00 96.94 103 LEU A N 1
ATOM 741 C CA . LEU A 1 103 ? -3.404 -6.257 -7.383 1.00 96.94 103 LEU A CA 1
ATOM 742 C C . LEU A 1 103 ? -4.676 -7.024 -7.015 1.00 96.94 103 LEU A C 1
ATOM 744 O O . LEU A 1 103 ? -4.584 -8.170 -6.575 1.00 96.94 103 LEU A O 1
ATOM 748 N N . THR A 1 104 ? -5.855 -6.433 -7.201 1.00 97.31 104 THR A N 1
ATOM 749 C CA . THR A 1 104 ? -7.151 -7.093 -6.957 1.00 97.31 104 THR A CA 1
ATOM 750 C C . THR A 1 104 ? -7.957 -7.329 -8.234 1.00 97.31 104 THR A C 1
ATOM 752 O O . THR A 1 104 ? -8.854 -8.170 -8.244 1.00 97.31 104 THR A O 1
ATOM 755 N N . GLY A 1 105 ? -7.672 -6.584 -9.308 1.00 95.12 105 GLY A N 1
ATOM 756 C CA . GLY A 1 105 ? -8.528 -6.494 -10.493 1.00 95.12 105 GLY A CA 1
ATOM 757 C C . GLY A 1 105 ? -9.841 -5.735 -10.249 1.00 95.12 105 GLY A C 1
ATOM 758 O O . GLY A 1 105 ? -10.735 -5.777 -11.093 1.00 95.12 105 GLY A O 1
ATOM 759 N N . GLY A 1 106 ? -9.990 -5.085 -9.090 1.00 93.62 106 GLY A N 1
ATOM 760 C CA . GLY A 1 106 ? -11.192 -4.365 -8.684 1.00 93.62 106 GLY A CA 1
ATOM 761 C C . GLY A 1 106 ? -11.092 -2.849 -8.869 1.00 93.62 106 GLY A C 1
ATOM 762 O O . GLY A 1 106 ? -10.020 -2.278 -9.024 1.00 93.62 106 GLY A O 1
ATOM 763 N N . ASN A 1 107 ? -12.240 -2.181 -8.812 1.00 92.88 107 ASN A N 1
ATOM 764 C CA . ASN A 1 107 ? -12.355 -0.723 -8.698 1.00 92.88 107 ASN A CA 1
ATOM 765 C C . ASN A 1 107 ? -12.853 -0.333 -7.288 1.00 92.88 107 ASN A C 1
ATOM 767 O O . ASN A 1 107 ? -13.289 -1.231 -6.554 1.00 92.88 107 ASN A O 1
ATOM 771 N N . PRO A 1 108 ? -12.884 0.964 -6.914 1.00 91.88 108 PRO A N 1
ATOM 772 C CA . PRO A 1 108 ? -13.333 1.402 -5.588 1.00 91.88 108 PRO A CA 1
ATOM 773 C C . PRO A 1 108 ? -14.689 0.845 -5.138 1.00 91.88 108 PRO A C 1
ATOM 775 O O . PRO A 1 108 ? -14.875 0.514 -3.966 1.00 91.88 108 PRO A O 1
ATOM 778 N N . GLY A 1 109 ? -15.633 0.662 -6.068 1.00 92.06 109 GLY A N 1
ATOM 779 C CA . GLY A 1 109 ? -16.946 0.083 -5.771 1.00 92.06 109 GLY A CA 1
ATOM 780 C C . GLY A 1 109 ? -16.878 -1.375 -5.303 1.00 92.06 109 GLY A C 1
ATOM 781 O O . GLY A 1 109 ? -17.711 -1.808 -4.507 1.00 92.06 109 GLY A O 1
ATOM 782 N N . THR A 1 110 ? -15.872 -2.122 -5.758 1.00 95.06 110 THR A N 1
ATOM 783 C CA . THR A 1 110 ? -15.644 -3.528 -5.382 1.00 95.06 110 THR A CA 1
ATOM 784 C C . THR A 1 110 ? -14.636 -3.690 -4.249 1.00 95.06 110 THR A C 1
ATOM 786 O O . THR A 1 110 ? -14.872 -4.481 -3.341 1.00 95.06 110 THR A O 1
ATOM 789 N N . THR A 1 111 ? -13.539 -2.931 -4.266 1.00 96.00 111 THR A N 1
ATOM 790 C CA . THR A 1 111 ? -12.457 -3.034 -3.279 1.00 96.00 111 THR A CA 1
ATOM 791 C C . THR A 1 111 ? -12.843 -2.369 -1.962 1.00 96.00 111 THR A C 1
ATOM 793 O O . THR A 1 111 ? -12.418 -2.815 -0.900 1.00 96.00 111 THR A O 1
ATOM 796 N N . GLY A 1 112 ? -13.696 -1.340 -2.019 1.00 94.25 112 GLY A N 1
ATOM 797 C CA . GLY A 1 112 ? -13.993 -0.463 -0.891 1.00 94.25 112 GLY A CA 1
ATOM 798 C C . GLY A 1 112 ? -12.942 0.623 -0.661 1.00 94.25 112 GLY A C 1
ATOM 799 O O . GLY A 1 112 ? -13.102 1.386 0.286 1.00 94.25 112 GLY A O 1
ATOM 800 N N . ILE A 1 113 ? -11.913 0.703 -1.510 1.00 95.25 113 ILE A N 1
ATOM 801 C CA . ILE A 1 113 ? -10.825 1.681 -1.415 1.00 95.25 113 ILE A CA 1
ATOM 802 C C . ILE A 1 113 ? -11.043 2.753 -2.468 1.00 95.25 113 ILE A C 1
ATOM 804 O O . ILE A 1 113 ? -10.910 2.483 -3.659 1.00 95.25 113 ILE A O 1
ATOM 808 N N . TYR A 1 114 ? -11.416 3.948 -2.021 1.00 94.06 114 TYR A N 1
ATOM 809 C CA . TYR A 1 114 ? -11.555 5.116 -2.890 1.00 94.06 114 TYR A CA 1
ATOM 810 C C . TYR A 1 114 ? -10.268 5.948 -2.936 1.00 94.06 114 TYR A C 1
ATOM 812 O O . TYR A 1 114 ? -9.897 6.426 -4.002 1.00 94.06 114 TYR A O 1
ATOM 820 N N . TYR A 1 115 ? -9.592 6.071 -1.793 1.00 95.44 115 TYR A N 1
ATOM 821 C CA . TYR A 1 115 ? -8.336 6.791 -1.591 1.00 95.44 115 TYR A CA 1
ATOM 822 C C . TYR A 1 115 ? -7.619 6.199 -0.357 1.00 95.44 115 TYR A C 1
ATOM 824 O O . TYR A 1 115 ? -8.222 5.359 0.325 1.00 95.44 115 TYR A O 1
ATOM 832 N N . ASP A 1 116 ? -6.361 6.565 -0.108 1.00 93.69 116 ASP A N 1
ATOM 833 C CA . ASP A 1 116 ? -5.619 6.189 1.111 1.00 93.69 116 ASP A CA 1
ATOM 834 C C . ASP A 1 116 ? -6.148 6.915 2.352 1.00 93.69 116 ASP A C 1
ATOM 836 O O . ASP A 1 116 ? -6.370 6.272 3.372 1.00 93.69 116 ASP A O 1
ATOM 840 N N . ASP A 1 117 ? -6.436 8.207 2.237 1.00 96.00 117 ASP A N 1
ATOM 841 C CA . ASP A 1 117 ? -7.173 8.988 3.229 1.00 96.00 117 ASP A CA 1
ATOM 842 C C . ASP A 1 117 ? -8.646 9.146 2.818 1.00 96.00 117 ASP A C 1
ATOM 844 O O . ASP A 1 117 ? -8.992 9.702 1.769 1.00 96.00 117 ASP A O 1
ATOM 848 N N . GLY A 1 118 ? -9.550 8.609 3.634 1.00 95.06 118 GLY A N 1
ATOM 849 C CA . GLY A 1 118 ? -10.975 8.608 3.349 1.00 95.06 118 GLY A CA 1
ATOM 850 C C . GLY A 1 118 ? -11.861 8.683 4.583 1.00 95.06 118 GLY A C 1
ATOM 851 O O . GLY A 1 118 ? -11.431 8.886 5.711 1.00 95.06 118 GLY A O 1
ATOM 852 N N . TYR A 1 119 ? -13.164 8.491 4.369 1.00 97.12 119 TYR A N 1
ATOM 853 C CA . TYR A 1 119 ? -14.155 8.533 5.440 1.00 97.12 119 TYR A CA 1
ATOM 854 C C . TYR A 1 119 ? -15.054 7.301 5.426 1.00 97.12 119 TYR A C 1
ATOM 856 O O . TYR A 1 119 ? -15.630 6.932 4.399 1.00 97.12 119 TYR A O 1
ATOM 864 N N . SER A 1 120 ? -15.245 6.705 6.601 1.00 97.31 120 SER A N 1
ATOM 865 C CA . SER A 1 120 ? -16.194 5.625 6.833 1.00 97.31 120 SER A CA 1
ATOM 866 C C . SER A 1 120 ? -17.288 6.061 7.797 1.00 97.31 120 SER A C 1
ATOM 868 O O . SER A 1 120 ? -17.056 6.315 8.976 1.00 97.31 120 SER A O 1
ATOM 870 N N . SER A 1 121 ? -18.531 6.034 7.322 1.00 97.38 121 SER A N 1
ATOM 871 C CA . SER A 1 121 ? -19.718 6.224 8.163 1.00 97.38 121 SER A CA 1
ATOM 872 C C . SER A 1 121 ? -20.040 5.017 9.053 1.00 97.38 121 SER A C 1
ATOM 874 O O . SER A 1 121 ? -20.970 5.082 9.853 1.00 97.38 121 SER A O 1
ATOM 876 N N . ALA A 1 122 ? -19.308 3.907 8.911 1.00 97.25 122 ALA A N 1
ATOM 877 C CA . ALA A 1 122 ? -19.565 2.656 9.624 1.00 97.25 122 ALA A CA 1
ATOM 878 C C . ALA A 1 122 ? -18.567 2.371 10.757 1.00 97.25 122 ALA A C 1
ATOM 880 O O . ALA A 1 122 ? -18.851 1.523 11.601 1.00 97.25 122 ALA A O 1
ATOM 881 N N . LEU A 1 123 ? -17.413 3.042 10.770 1.00 98.31 123 LEU A N 1
ATOM 882 C CA . LEU A 1 123 ? -16.366 2.848 11.774 1.00 98.31 123 LEU A CA 1
ATOM 883 C C . LEU A 1 123 ? -16.423 3.930 12.854 1.00 98.31 123 LEU A C 1
ATOM 885 O O . LEU A 1 123 ? -17.048 4.973 12.672 1.00 98.31 123 LEU A O 1
ATOM 889 N N . LEU A 1 124 ? -15.798 3.658 13.994 1.00 98.69 124 LEU A N 1
ATOM 890 C CA . LEU A 1 124 ? -15.607 4.612 15.082 1.00 98.69 124 LEU A CA 1
ATOM 891 C C . LEU A 1 124 ? -14.230 5.283 14.951 1.00 98.69 124 LEU A C 1
ATOM 893 O O . LEU A 1 124 ? -13.305 4.643 14.441 1.00 98.69 124 LEU A O 1
ATOM 897 N N . PRO A 1 125 ? -14.074 6.541 15.404 1.00 98.19 125 PRO A N 1
ATOM 898 C CA . PRO A 1 125 ? -12.797 7.246 15.342 1.00 98.19 125 PRO A CA 1
ATOM 899 C C . PRO A 1 125 ? -11.648 6.480 15.999 1.00 98.19 125 PRO A C 1
ATOM 901 O O . PRO A 1 125 ? -11.852 5.727 16.962 1.00 98.19 125 PRO A O 1
ATOM 904 N N . ALA A 1 126 ? -10.436 6.725 15.505 1.00 97.69 126 ALA A N 1
ATOM 905 C CA . ALA A 1 126 ? -9.205 6.247 16.113 1.00 97.69 126 ALA A CA 1
ATOM 906 C C . ALA A 1 126 ? -9.140 6.598 17.613 1.00 97.69 126 ALA A C 1
ATOM 908 O O . ALA A 1 126 ? -9.685 7.607 18.066 1.00 97.69 126 ALA A O 1
ATOM 909 N N . GLY A 1 127 ? -8.543 5.712 18.412 1.00 95.75 127 GLY A N 1
ATOM 910 C CA . GLY A 1 127 ? -8.495 5.850 19.873 1.00 95.75 127 GLY A CA 1
ATOM 911 C C . GLY A 1 127 ? -9.807 5.556 20.621 1.00 95.75 127 GLY A C 1
ATOM 912 O O . GLY A 1 127 ? -9.837 5.661 21.848 1.00 95.75 127 GLY A O 1
ATOM 913 N N . THR A 1 128 ? -10.891 5.151 19.946 1.00 97.56 128 THR A N 1
ATOM 914 C CA . THR A 1 128 ? -12.134 4.762 20.636 1.00 97.56 128 THR A CA 1
ATOM 915 C C . THR A 1 128 ? -11.939 3.485 21.462 1.00 97.56 128 THR A C 1
ATOM 917 O O . THR A 1 128 ? -11.772 2.398 20.917 1.00 97.56 128 THR A O 1
ATOM 920 N N . THR A 1 129 ? -12.029 3.596 22.789 1.00 95.06 129 THR A N 1
ATOM 921 C CA . THR A 1 129 ? -11.904 2.465 23.733 1.00 95.06 129 THR A CA 1
ATOM 922 C C . THR A 1 129 ? -13.238 2.006 24.334 1.00 95.06 129 THR A C 1
ATOM 924 O O . THR A 1 129 ? -13.327 0.914 24.895 1.00 95.06 129 THR A O 1
ATOM 927 N N . HIS A 1 130 ? -14.298 2.811 24.197 1.00 95.69 130 HIS A N 1
ATOM 928 C CA . HIS A 1 130 ? -15.641 2.527 24.710 1.00 95.69 130 HIS A CA 1
ATOM 929 C C . HIS A 1 130 ? -16.676 2.577 23.579 1.00 95.69 130 HIS A C 1
ATOM 931 O O . HIS A 1 130 ? -17.260 3.620 23.299 1.00 95.69 130 HIS A O 1
ATOM 937 N N . CYS A 1 131 ? -16.912 1.441 22.918 1.00 96.69 131 CYS A N 1
ATOM 938 C CA . CYS A 1 131 ? -17.730 1.397 21.698 1.00 96.69 131 CYS A CA 1
ATOM 939 C C . CYS A 1 131 ? -19.249 1.387 21.936 1.00 96.69 131 CYS A C 1
ATOM 941 O O . CYS A 1 131 ? -20.023 1.738 21.045 1.00 96.69 131 CYS A O 1
ATOM 943 N N . ALA A 1 132 ? -19.707 0.995 23.128 1.00 95.38 132 ALA A N 1
ATOM 944 C CA . ALA A 1 132 ? -21.131 0.967 23.449 1.00 95.38 132 ALA A CA 1
ATOM 945 C C . ALA A 1 132 ? -21.728 2.386 23.428 1.00 95.38 132 ALA A C 1
ATOM 947 O O . ALA A 1 132 ? -21.347 3.242 24.220 1.00 95.38 132 ALA A O 1
ATOM 948 N N . GLY A 1 133 ? -22.675 2.627 22.517 1.00 93.25 133 GLY A N 1
ATOM 949 C CA . GLY A 1 133 ? -23.317 3.935 22.344 1.00 93.25 133 GLY A CA 1
ATOM 950 C C . GLY A 1 133 ? -22.460 4.980 21.620 1.00 93.25 133 GLY A C 1
ATOM 951 O O . GLY A 1 133 ? -22.917 6.111 21.443 1.00 93.25 133 GLY A O 1
ATOM 952 N N . ALA A 1 134 ? -21.255 4.617 21.172 1.00 96.81 134 ALA A N 1
ATOM 953 C CA . ALA A 1 134 ? -20.423 5.482 20.348 1.00 96.81 134 ALA A CA 1
ATOM 954 C C . ALA A 1 134 ? -21.082 5.707 18.977 1.00 96.81 134 ALA A C 1
ATOM 956 O O . ALA A 1 134 ? -21.726 4.810 18.427 1.00 96.81 134 ALA A O 1
ATOM 957 N N . ARG A 1 135 ? -20.945 6.918 18.428 1.00 96.19 135 ARG A N 1
ATOM 958 C CA . ARG A 1 135 ? -21.534 7.280 17.132 1.00 96.19 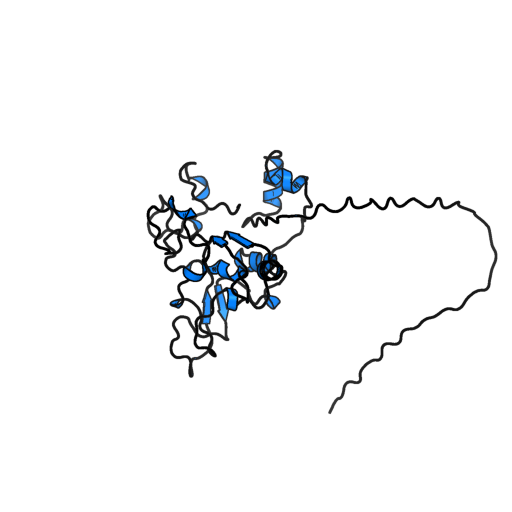135 ARG A CA 1
ATOM 959 C C . ARG A 1 135 ? -20.551 6.952 15.999 1.00 96.19 135 ARG A C 1
ATOM 961 O O . ARG A 1 135 ? -19.436 7.463 16.049 1.00 96.19 135 ARG A O 1
ATOM 968 N N . PRO A 1 136 ? -20.949 6.143 14.999 1.00 97.81 136 PRO A N 1
ATOM 969 C CA . PRO A 1 136 ? -20.149 5.900 13.799 1.00 97.81 136 PRO A CA 1
ATOM 970 C C . PRO A 1 136 ? -19.880 7.161 12.976 1.00 97.81 136 PRO A C 1
ATOM 972 O O . PRO A 1 136 ? -20.667 8.110 13.001 1.00 97.81 136 PRO A O 1
ATOM 975 N N . GLY A 1 137 ? -18.783 7.123 12.226 1.00 98.06 137 GLY A N 1
ATOM 976 C CA . GLY A 1 137 ? -18.235 8.231 11.461 1.00 98.06 137 GLY A CA 1
ATOM 977 C C . GLY A 1 137 ? -16.775 8.462 11.828 1.00 98.06 137 GLY A C 1
ATOM 978 O O . GLY A 1 137 ? -16.492 9.053 12.868 1.00 98.06 137 GLY A O 1
ATOM 979 N N . ALA A 1 138 ? -15.862 8.006 10.978 1.00 97.88 138 ALA A N 1
ATOM 980 C CA . ALA A 1 138 ? -14.429 8.074 11.215 1.00 97.88 138 ALA A CA 1
ATOM 981 C C . ALA A 1 138 ? -13.668 8.353 9.923 1.00 97.88 138 ALA A C 1
ATOM 983 O O . ALA A 1 138 ? -14.025 7.835 8.863 1.00 97.88 138 ALA A O 1
ATOM 984 N N . GLU A 1 139 ? -12.604 9.133 10.046 1.00 97.81 139 GLU A N 1
ATOM 985 C CA . GLU A 1 139 ? -11.506 9.130 9.086 1.00 97.81 139 GLU A CA 1
ATOM 986 C C . GLU A 1 139 ? -10.889 7.725 9.020 1.00 97.81 139 GLU A C 1
ATOM 988 O O . GLU A 1 139 ? -10.830 6.998 10.020 1.00 97.81 139 GLU A O 1
ATOM 993 N N . VAL A 1 140 ? -10.505 7.324 7.817 1.00 97.69 140 VAL A N 1
ATOM 994 C CA . VAL A 1 140 ? -9.768 6.099 7.528 1.00 97.69 140 VAL A CA 1
ATOM 995 C C . VAL A 1 140 ? -8.505 6.550 6.825 1.00 97.69 140 VAL A C 1
ATOM 997 O O . VAL A 1 140 ? -8.505 6.707 5.610 1.00 97.69 140 VAL A O 1
ATOM 1000 N N . ASP A 1 141 ? -7.478 6.793 7.624 1.00 96.19 141 ASP A N 1
ATOM 1001 C CA . ASP A 1 141 ? -6.183 7.277 7.175 1.00 96.19 141 ASP A CA 1
ATOM 1002 C C . ASP A 1 141 ? -5.228 6.089 6.997 1.00 96.19 141 ASP A C 1
ATOM 1004 O O . ASP A 1 141 ? -4.823 5.448 7.969 1.00 96.19 141 ASP A O 1
ATOM 1008 N N . PHE A 1 142 ? -4.927 5.756 5.741 1.00 95.75 142 PHE A N 1
ATOM 1009 C CA . PHE A 1 142 ? -3.941 4.756 5.328 1.00 95.75 142 PHE A CA 1
ATOM 1010 C C . PHE A 1 142 ? -2.737 5.404 4.624 1.00 95.75 142 PHE A C 1
ATOM 1012 O O . PHE A 1 142 ? -2.236 4.869 3.635 1.00 95.75 142 PHE A O 1
ATOM 1019 N N . THR A 1 143 ? -2.266 6.535 5.145 1.00 95.06 143 THR A N 1
ATOM 1020 C CA . THR A 1 143 ? -1.104 7.285 4.635 1.00 95.06 143 THR A CA 1
ATOM 1021 C C . THR A 1 143 ? 0.187 6.968 5.414 1.00 95.06 143 THR A C 1
ATOM 1023 O O . THR A 1 143 ? 0.249 5.973 6.151 1.00 95.06 143 THR A O 1
ATOM 1026 N N . GLU A 1 144 ? 1.232 7.794 5.256 1.00 93.12 144 GLU A N 1
ATOM 1027 C CA . GLU A 1 144 ? 2.451 7.786 6.086 1.00 93.12 144 GLU A CA 1
ATOM 1028 C C . GLU A 1 144 ? 2.149 7.991 7.578 1.00 93.12 144 GLU A C 1
ATOM 1030 O O . GLU A 1 144 ? 2.913 7.598 8.464 1.00 93.12 144 GLU A O 1
ATOM 1035 N N . ASP A 1 145 ? 1.006 8.603 7.897 1.00 95.38 145 ASP A N 1
ATOM 1036 C CA . ASP A 1 145 ? 0.649 8.885 9.277 1.00 95.38 145 ASP A CA 1
ATOM 1037 C C . ASP A 1 145 ? 0.376 7.610 10.080 1.00 95.38 145 ASP A C 1
ATOM 1039 O O . ASP A 1 145 ? 0.469 7.662 11.305 1.00 95.38 145 ASP A O 1
ATOM 1043 N N . LEU A 1 146 ? 0.167 6.445 9.454 1.00 96.62 146 LEU A N 1
ATOM 1044 C CA . LEU A 1 146 ? 0.038 5.166 10.163 1.00 96.62 146 LEU A CA 1
ATOM 1045 C C . LEU A 1 146 ? 1.331 4.624 10.774 1.00 96.62 146 LEU A C 1
ATOM 1047 O O . LEU A 1 146 ? 1.262 3.764 11.663 1.00 96.62 146 LEU A O 1
ATOM 1051 N N . ASP A 1 147 ? 2.490 5.097 10.335 1.00 97.31 147 ASP A N 1
ATOM 1052 C CA . ASP A 1 147 ? 3.776 4.643 10.840 1.00 97.31 147 ASP A CA 1
ATOM 1053 C C . ASP A 1 147 ? 3.903 4.919 12.350 1.00 97.31 147 ASP A C 1
ATOM 1055 O O . ASP A 1 147 ? 3.397 5.921 12.880 1.00 97.31 147 ASP A O 1
ATOM 1059 N N . ARG A 1 148 ? 4.601 4.042 13.088 1.00 97.38 148 ARG A N 1
ATOM 1060 C CA . ARG A 1 148 ? 4.925 4.304 14.507 1.00 97.38 148 ARG A CA 1
ATOM 1061 C C . ARG A 1 148 ? 5.763 5.564 14.663 1.00 97.38 148 ARG A C 1
ATOM 1063 O O . ARG A 1 148 ? 5.569 6.308 15.621 1.00 97.38 148 ARG A O 1
ATOM 1070 N N . ASP A 1 149 ? 6.680 5.790 13.731 1.00 95.81 149 ASP A N 1
ATOM 1071 C CA . ASP A 1 149 ? 7.402 7.048 13.594 1.00 95.81 149 ASP A CA 1
ATOM 1072 C C . ASP A 1 149 ? 7.639 7.357 12.119 1.00 95.81 149 ASP A C 1
ATOM 1074 O O . ASP A 1 149 ? 8.611 6.885 11.528 1.00 95.81 149 ASP A O 1
ATOM 1078 N N . LYS A 1 150 ? 6.774 8.206 11.556 1.00 93.31 150 LYS A N 1
ATOM 1079 C CA . LYS A 1 150 ? 6.878 8.648 10.164 1.00 93.31 150 LYS A CA 1
ATOM 1080 C C . LYS A 1 150 ? 8.157 9.426 9.851 1.00 93.31 150 LYS A C 1
ATOM 1082 O O . LYS A 1 150 ? 8.488 9.628 8.694 1.00 93.31 150 LYS A O 1
ATOM 1087 N N . ASN A 1 151 ? 8.884 9.913 10.864 1.00 92.12 151 ASN A N 1
ATOM 1088 C CA . ASN A 1 151 ? 10.141 10.628 10.638 1.00 92.12 151 ASN A CA 1
ATOM 1089 C C . ASN A 1 151 ? 11.334 9.675 10.497 1.00 92.12 151 ASN A C 1
ATOM 1091 O O . ASN A 1 151 ? 12.410 10.120 10.092 1.00 92.12 151 ASN A O 1
ATOM 1095 N N . SER A 1 152 ? 11.175 8.389 10.819 1.00 93.69 152 SER A N 1
ATOM 1096 C CA . SER A 1 152 ? 12.228 7.387 10.690 1.00 93.69 152 SER A CA 1
ATOM 1097 C C . SER A 1 152 ? 12.012 6.543 9.440 1.00 93.69 152 SER A C 1
ATOM 1099 O O . SER A 1 152 ? 10.945 5.976 9.249 1.00 93.69 152 SER A O 1
ATOM 1101 N N . ILE A 1 153 ? 13.054 6.386 8.619 1.00 93.75 153 ILE A N 1
ATOM 1102 C CA . ILE A 1 153 ? 13.018 5.586 7.377 1.00 93.75 153 ILE A CA 1
ATOM 1103 C C . ILE A 1 153 ? 12.612 4.120 7.613 1.00 93.75 153 ILE A C 1
ATOM 1105 O O . ILE A 1 153 ? 12.184 3.438 6.689 1.00 93.75 153 ILE A O 1
ATOM 1109 N N . ASP A 1 154 ? 12.740 3.628 8.848 1.00 96.19 154 ASP A N 1
ATOM 1110 C CA . ASP A 1 154 ? 12.337 2.283 9.257 1.00 96.19 154 ASP A CA 1
ATOM 1111 C C . ASP A 1 154 ? 10.943 2.214 9.907 1.00 96.19 154 ASP A C 1
ATOM 1113 O O . ASP A 1 154 ? 10.664 1.257 10.636 1.00 96.19 154 ASP A O 1
ATOM 1117 N N . ALA A 1 155 ? 10.095 3.225 9.688 1.00 96.69 155 ALA A N 1
ATOM 1118 C CA . ALA A 1 155 ? 8.731 3.325 10.212 1.00 96.69 155 ALA A CA 1
ATOM 1119 C C . ALA A 1 155 ? 8.636 3.258 11.750 1.00 96.69 155 ALA A C 1
ATOM 1121 O O . ALA A 1 155 ? 7.604 2.889 12.317 1.00 96.69 155 ALA A O 1
ATOM 1122 N N . GLY A 1 156 ? 9.731 3.550 12.461 1.00 96.81 156 GLY A N 1
ATOM 1123 C CA . GLY A 1 156 ? 9.817 3.429 13.917 1.00 96.81 156 GLY A CA 1
ATOM 1124 C C . GLY A 1 156 ? 10.160 2.021 14.417 1.00 96.81 156 GLY A C 1
ATOM 1125 O O . GLY A 1 156 ? 9.892 1.696 15.578 1.00 96.81 156 GLY A O 1
ATOM 1126 N N . GLN A 1 157 ? 10.757 1.163 13.579 1.00 97.69 157 GLN A N 1
ATOM 1127 C CA . GLN A 1 157 ? 11.274 -0.144 14.004 1.00 97.69 157 GLN A CA 1
ATOM 1128 C C . GLN A 1 157 ? 12.408 -0.019 15.041 1.00 97.69 157 GLN A C 1
ATOM 1130 O O . GLN A 1 157 ? 12.564 -0.907 15.885 1.00 97.69 157 GLN A O 1
ATOM 1135 N N . GLY A 1 158 ? 13.184 1.067 15.005 1.00 97.12 158 GLY A N 1
ATOM 1136 C CA . GLY A 1 158 ? 14.263 1.346 15.955 1.00 97.12 158 GLY A CA 1
ATOM 1137 C C . GLY A 1 158 ? 15.595 0.684 15.591 1.00 97.12 158 GLY A C 1
ATOM 1138 O O . GLY A 1 158 ? 16.376 0.315 16.472 1.00 97.12 158 GLY A O 1
ATOM 1139 N N . LEU A 1 159 ? 15.868 0.495 14.300 1.00 97.25 159 LEU A N 1
ATOM 1140 C CA . LEU A 1 159 ? 17.141 -0.020 13.813 1.00 97.25 159 LEU A CA 1
ATOM 1141 C C . LEU A 1 159 ? 18.290 0.946 14.140 1.00 97.25 159 LEU A C 1
ATOM 1143 O O . LEU A 1 159 ? 18.251 2.140 13.858 1.00 97.25 159 LEU A O 1
ATOM 1147 N N . ALA A 1 160 ? 19.385 0.407 14.674 1.00 96.81 160 ALA A N 1
ATOM 1148 C CA . ALA A 1 160 ? 20.630 1.157 14.812 1.00 96.81 160 ALA A CA 1
ATOM 1149 C C . ALA A 1 160 ? 21.373 1.243 13.466 1.00 96.81 160 ALA A C 1
ATOM 1151 O O . ALA A 1 160 ? 21.370 0.290 12.680 1.00 96.81 160 ALA A O 1
ATOM 1152 N N . GLY A 1 161 ? 22.073 2.355 13.217 1.00 92.38 161 GLY A N 1
ATOM 1153 C CA . GLY A 1 161 ? 22.918 2.536 12.026 1.00 92.38 161 GLY A CA 1
ATOM 1154 C C . GLY A 1 161 ? 22.163 2.893 10.740 1.00 92.38 161 GLY A C 1
ATOM 1155 O O . GLY A 1 161 ? 22.665 2.625 9.646 1.00 92.38 161 GLY A 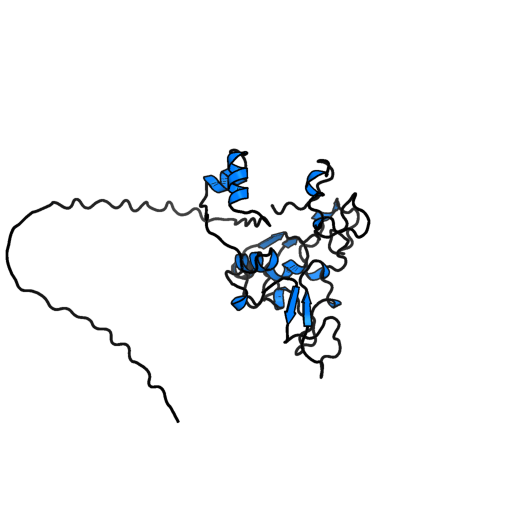O 1
ATOM 1156 N N . LEU A 1 162 ? 20.966 3.469 10.859 1.00 91.31 162 LEU A N 1
ATOM 1157 C CA . LEU A 1 162 ? 20.206 3.985 9.722 1.00 91.31 162 LEU A CA 1
ATOM 1158 C C . LEU A 1 162 ? 20.934 5.160 9.035 1.00 91.31 162 LEU A C 1
ATOM 1160 O O . LEU A 1 162 ? 21.673 5.893 9.694 1.00 91.31 162 LEU A O 1
ATOM 1164 N N . PRO A 1 163 ? 20.753 5.340 7.712 1.00 90.56 163 PRO A N 1
ATOM 1165 C CA . PRO A 1 163 ? 19.979 4.484 6.802 1.00 90.56 163 PRO A CA 1
ATOM 1166 C C . PRO A 1 163 ? 20.739 3.225 6.334 1.00 90.56 163 PRO A C 1
ATOM 1168 O O . PRO A 1 163 ? 20.172 2.376 5.654 1.00 90.56 163 PRO A O 1
ATOM 1171 N N . GLY A 1 164 ? 22.018 3.055 6.696 1.00 90.75 164 GLY A N 1
ATOM 1172 C CA . GLY A 1 164 ? 22.865 1.956 6.203 1.00 90.75 164 GLY A CA 1
ATOM 1173 C C . GLY A 1 164 ? 22.410 0.548 6.612 1.00 90.75 164 GLY A C 1
ATOM 1174 O O . GLY A 1 164 ? 22.813 -0.437 5.996 1.00 90.75 164 GLY A O 1
ATOM 1175 N N . SER A 1 165 ? 21.565 0.439 7.637 1.00 95.06 165 SER A N 1
ATOM 1176 C CA . SER A 1 165 ? 20.983 -0.817 8.112 1.00 95.06 165 SER A CA 1
ATOM 1177 C C . SER A 1 165 ? 19.562 -1.089 7.610 1.00 95.06 165 SER A C 1
ATOM 1179 O O . SER A 1 165 ? 18.982 -2.082 8.042 1.00 95.06 165 SER A O 1
ATOM 1181 N N . ILE A 1 166 ? 19.013 -0.280 6.692 1.00 93.69 166 ILE A N 1
ATOM 1182 C CA . ILE A 1 166 ? 17.595 -0.349 6.297 1.00 93.69 166 ILE A CA 1
ATOM 1183 C C . ILE A 1 166 ? 17.156 -1.729 5.792 1.00 93.69 166 ILE A C 1
ATOM 1185 O O . ILE A 1 166 ? 16.077 -2.198 6.123 1.00 93.69 166 ILE A O 1
ATOM 1189 N N . LEU A 1 167 ? 18.032 -2.463 5.100 1.00 95.25 167 LEU A N 1
ATOM 1190 C CA . LEU A 1 167 ? 17.742 -3.822 4.619 1.00 95.25 167 LEU A CA 1
ATOM 1191 C C . LEU A 1 167 ? 17.568 -4.864 5.746 1.00 95.25 167 LEU A C 1
ATOM 1193 O O . LEU A 1 167 ? 17.339 -6.036 5.469 1.00 95.25 167 LEU A O 1
ATOM 1197 N N . LYS A 1 168 ? 17.711 -4.464 7.017 1.00 96.44 168 LYS A N 1
ATOM 1198 C CA . LYS A 1 168 ? 17.401 -5.277 8.203 1.00 96.44 168 LYS A CA 1
ATOM 1199 C C . LYS A 1 168 ? 15.988 -5.029 8.741 1.00 96.44 168 LYS A C 1
ATOM 1201 O O . LYS A 1 168 ? 15.662 -5.545 9.814 1.00 96.44 168 LYS A O 1
ATOM 1206 N N . MET A 1 169 ? 15.173 -4.220 8.060 1.00 96.31 169 MET A N 1
ATOM 1207 C CA . MET A 1 169 ? 13.770 -4.066 8.427 1.00 96.31 169 MET A CA 1
ATOM 1208 C C . MET A 1 169 ? 13.046 -5.410 8.408 1.00 96.31 169 MET A C 1
ATOM 1210 O O . MET A 1 169 ? 13.429 -6.350 7.712 1.00 96.31 169 MET A O 1
ATOM 1214 N N . THR A 1 170 ? 11.998 -5.502 9.214 1.00 96.44 170 THR A N 1
ATOM 1215 C CA . THR A 1 170 ? 11.122 -6.668 9.219 1.00 96.44 170 THR A CA 1
ATOM 1216 C C . THR A 1 170 ? 10.333 -6.758 7.913 1.00 96.44 170 THR A C 1
ATOM 1218 O O . THR A 1 170 ? 9.813 -5.756 7.435 1.00 96.44 170 THR A O 1
ATOM 1221 N N . GLY A 1 171 ? 10.160 -7.975 7.390 1.00 95.12 171 GLY A N 1
ATOM 1222 C CA . GLY A 1 171 ? 9.190 -8.261 6.325 1.00 95.12 171 GLY A CA 1
ATOM 1223 C C . GLY A 1 171 ? 7.734 -8.297 6.818 1.00 95.12 171 GLY A C 1
ATOM 1224 O O . GLY A 1 171 ? 6.812 -8.530 6.042 1.00 95.12 171 GLY A O 1
ATOM 1225 N N . ALA A 1 172 ? 7.499 -8.112 8.123 1.00 94.81 172 ALA A N 1
ATOM 1226 C CA . ALA A 1 172 ? 6.174 -8.080 8.739 1.00 94.81 172 ALA A CA 1
ATOM 1227 C C . ALA A 1 172 ? 5.755 -6.637 9.076 1.00 94.81 172 ALA A C 1
ATOM 1229 O O . ALA A 1 172 ? 5.561 -6.301 10.248 1.00 94.81 172 ALA A O 1
ATOM 1230 N N . ALA A 1 173 ? 5.603 -5.794 8.048 1.00 94.44 173 ALA A N 1
ATOM 1231 C CA . ALA A 1 173 ? 5.332 -4.356 8.181 1.00 94.44 173 ALA A CA 1
ATOM 1232 C C . ALA A 1 173 ? 4.098 -4.004 9.036 1.00 94.44 173 ALA A C 1
ATOM 1234 O O . ALA A 1 173 ? 4.082 -2.955 9.668 1.00 94.44 173 ALA A O 1
ATOM 1235 N N . ARG A 1 174 ? 3.104 -4.900 9.175 1.00 95.94 174 ARG A N 1
ATOM 1236 C CA . ARG A 1 174 ? 1.969 -4.704 10.107 1.00 95.94 174 ARG A CA 1
ATOM 1237 C C . ARG A 1 174 ? 2.426 -4.356 11.524 1.00 95.94 174 ARG A C 1
ATOM 1239 O O . ARG A 1 174 ? 1.767 -3.591 12.221 1.00 95.94 174 ARG A O 1
ATOM 1246 N N . GLY A 1 175 ? 3.543 -4.938 11.962 1.00 96.50 175 GLY A N 1
ATOM 1247 C CA . GL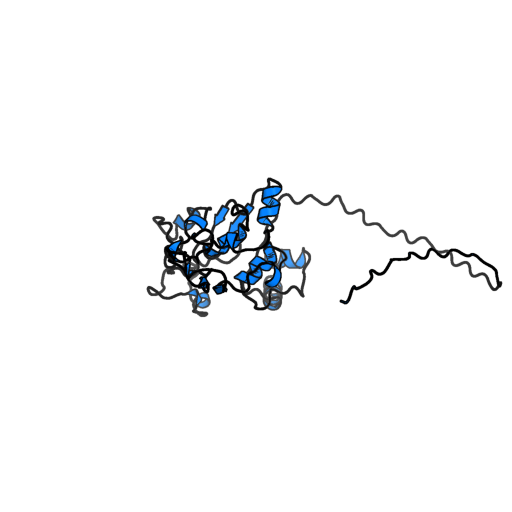Y A 1 175 ? 4.120 -4.675 13.274 1.00 96.50 175 GLY A CA 1
ATOM 1248 C C . GLY A 1 175 ? 4.647 -3.251 13.447 1.00 96.50 175 GLY A C 1
ATOM 1249 O O . GLY A 1 175 ? 4.976 -2.899 14.568 1.00 96.50 175 GLY A O 1
ATOM 1250 N N . LEU A 1 176 ? 4.728 -2.452 12.386 1.00 97.69 176 LEU A N 1
ATOM 1251 C CA . LEU A 1 176 ? 5.213 -1.073 12.381 1.00 97.69 176 LEU A CA 1
ATOM 1252 C C . LEU A 1 176 ? 4.075 -0.044 12.250 1.00 97.69 176 LEU A C 1
ATOM 1254 O O . LEU A 1 176 ? 4.336 1.149 12.320 1.00 97.69 176 LEU A O 1
ATOM 1258 N N . ILE A 1 177 ? 2.822 -0.500 12.137 1.00 98.19 177 ILE A N 1
ATOM 1259 C CA . ILE A 1 177 ? 1.629 0.355 12.203 1.00 98.19 177 ILE A CA 1
ATOM 1260 C C . ILE A 1 177 ? 1.362 0.735 13.665 1.00 98.19 177 ILE A C 1
ATOM 1262 O O . ILE A 1 177 ? 1.418 -0.130 14.550 1.00 98.19 177 ILE A O 1
ATOM 1266 N N . ASP A 1 178 ? 1.031 2.002 13.922 1.00 97.88 178 ASP A N 1
ATOM 1267 C CA . ASP A 1 178 ? 0.491 2.469 15.200 1.00 97.88 178 ASP A CA 1
ATOM 1268 C C . ASP A 1 178 ? -1.013 2.136 15.306 1.00 97.88 178 ASP A C 1
ATOM 1270 O O . ASP A 1 178 ? -1.845 2.761 14.643 1.00 97.88 178 ASP A O 1
ATOM 1274 N N . PRO A 1 179 ? -1.418 1.178 16.165 1.00 97.19 179 PRO A N 1
ATOM 1275 C CA . PRO A 1 179 ? -2.817 0.775 16.259 1.00 97.19 179 PRO A CA 1
ATOM 1276 C C . PRO A 1 179 ? -3.730 1.857 16.844 1.00 97.19 179 PRO A C 1
ATOM 1278 O O . PRO A 1 179 ? -4.947 1.742 16.718 1.00 97.19 179 PRO A O 1
ATOM 1281 N N . SER A 1 180 ? -3.175 2.873 17.516 1.00 97.06 180 SER A N 1
ATOM 1282 C CA . SER A 1 180 ? -3.960 3.967 18.094 1.00 97.06 180 SER A CA 1
ATOM 1283 C C . SER A 1 180 ? -4.502 4.931 17.040 1.00 97.06 180 SER A C 1
ATOM 1285 O O . SER A 1 180 ? -5.494 5.606 17.313 1.00 97.06 180 SER A O 1
ATOM 1287 N N . LYS A 1 181 ? -3.898 4.935 15.845 1.00 97.56 181 LYS A N 1
ATOM 1288 C CA . LYS A 1 181 ? -4.275 5.763 14.692 1.00 97.56 181 LYS A CA 1
ATOM 1289 C C . LYS A 1 181 ? -5.300 5.095 13.775 1.00 97.56 181 LYS A C 1
ATOM 1291 O O . LYS A 1 181 ? -5.918 5.750 12.948 1.00 97.56 181 LYS A O 1
ATOM 1296 N N . LEU A 1 182 ? -5.523 3.793 13.941 1.00 98.38 182 LEU A N 1
ATOM 1297 C CA . LEU A 1 182 ? -6.481 3.045 13.134 1.00 98.38 182 LEU A CA 1
ATOM 1298 C C . LEU A 1 182 ? -7.928 3.314 13.582 1.00 98.38 182 LEU A C 1
ATOM 1300 O O . LEU A 1 182 ? -8.200 3.373 14.788 1.00 98.38 182 LEU A O 1
ATOM 1304 N N . PRO A 1 183 ? -8.889 3.370 12.643 1.00 98.25 183 PRO A N 1
ATOM 1305 C CA . PRO A 1 183 ? -10.306 3.423 12.983 1.00 98.25 183 PRO A CA 1
ATOM 1306 C C . PRO A 1 183 ? -10.739 2.135 13.697 1.00 98.25 183 PRO A C 1
ATOM 1308 O O . PRO A 1 183 ? -10.123 1.078 13.553 1.00 98.25 183 PRO A O 1
ATOM 1311 N N . VAL A 1 184 ? -11.827 2.197 14.462 1.00 98.62 184 VAL A N 1
ATOM 1312 C CA . VAL A 1 184 ? -12.278 1.094 15.325 1.00 98.62 184 VAL A CA 1
ATOM 1313 C C . VAL A 1 184 ? -13.577 0.485 14.801 1.00 98.62 184 VAL A C 1
ATOM 1315 O O . VAL A 1 184 ? -14.536 1.190 14.488 1.00 98.62 184 VAL A O 1
ATOM 1318 N N . ASP A 1 185 ? -13.646 -0.844 14.730 1.00 97.75 185 ASP A N 1
ATOM 1319 C CA . ASP A 1 185 ? -14.883 -1.552 14.395 1.00 97.75 185 ASP A CA 1
ATOM 1320 C C . ASP A 1 185 ? -15.857 -1.496 15.588 1.00 97.75 185 ASP A C 1
ATOM 1322 O O . ASP A 1 185 ? -15.539 -2.028 16.657 1.00 97.75 185 ASP A O 1
ATOM 1326 N N . PRO A 1 186 ? -17.067 -0.919 15.434 1.00 97.69 186 PRO A N 1
ATOM 1327 C CA . PRO A 1 186 ? -18.039 -0.815 16.522 1.00 97.69 186 PRO A CA 1
ATOM 1328 C C . PRO A 1 186 ? -18.514 -2.167 17.067 1.00 97.69 186 PRO A C 1
ATOM 1330 O O . PRO A 1 186 ? -19.006 -2.224 18.193 1.00 97.69 186 PRO A O 1
ATOM 1333 N N . LYS A 1 187 ? -18.401 -3.254 16.293 1.00 96.00 187 LYS A N 1
ATOM 1334 C CA . LYS A 1 187 ? -18.856 -4.589 16.709 1.00 96.00 187 LYS A CA 1
ATOM 1335 C C . LYS A 1 187 ? -17.837 -5.288 17.592 1.00 96.00 187 LYS A C 1
ATOM 1337 O O . LYS A 1 187 ? -18.202 -5.879 18.604 1.00 96.00 187 LYS A O 1
ATOM 1342 N N . THR A 1 188 ? -16.572 -5.261 17.186 1.00 96.50 188 THR A N 1
ATOM 1343 C CA . THR A 1 188 ? -15.490 -5.941 17.909 1.00 96.50 188 THR A CA 1
ATOM 1344 C C . THR A 1 188 ? -14.801 -5.040 18.927 1.00 96.50 188 THR A C 1
ATOM 1346 O O . THR A 1 188 ? -14.129 -5.553 19.820 1.00 96.50 188 THR A O 1
ATOM 1349 N N . CYS A 1 189 ? -14.992 -3.724 18.817 1.00 97.56 189 CYS A N 1
ATOM 1350 C CA . CYS A 1 189 ? -14.285 -2.695 19.568 1.00 97.56 189 CYS A CA 1
ATOM 1351 C C . CYS A 1 189 ? -12.760 -2.818 19.438 1.00 97.56 189 CYS A C 1
ATOM 1353 O O . CYS A 1 189 ? -12.021 -2.721 20.417 1.00 97.56 189 CYS A O 1
ATOM 1355 N N . LYS A 1 190 ? -12.296 -3.105 18.214 1.00 97.62 190 LYS A N 1
ATOM 1356 C CA . LYS A 1 190 ? -10.879 -3.280 17.878 1.00 97.62 190 LYS A CA 1
ATOM 1357 C C . LYS A 1 190 ? -10.471 -2.394 16.698 1.00 97.62 190 LYS A C 1
ATOM 1359 O O . LYS A 1 190 ? -11.306 -2.161 15.822 1.00 97.62 190 LYS A O 1
ATOM 1364 N N . PRO A 1 191 ? -9.198 -1.960 16.646 1.00 97.94 191 PRO A N 1
ATOM 1365 C CA . PRO A 1 191 ? -8.609 -1.336 15.466 1.00 97.94 191 PRO A CA 1
ATOM 1366 C C . PRO A 1 191 ? -8.817 -2.160 14.189 1.00 97.94 191 PRO A C 1
ATOM 1368 O O . PRO A 1 191 ? -8.628 -3.381 14.193 1.00 97.94 191 PRO A O 1
ATOM 1371 N N . VAL A 1 192 ? -9.175 -1.490 13.097 1.00 98.12 192 VAL A N 1
ATOM 1372 C CA . VAL A 1 192 ? -9.312 -2.071 11.759 1.00 98.12 192 VAL A CA 1
ATOM 1373 C C . VAL A 1 192 ? -8.032 -1.804 10.983 1.00 98.12 192 VAL A C 1
ATOM 1375 O O . VAL A 1 192 ? -7.766 -0.680 10.579 1.00 98.12 192 VAL A O 1
ATOM 1378 N N . TYR A 1 193 ? -7.242 -2.853 10.775 1.00 98.19 193 TYR A N 1
ATOM 1379 C CA . TYR A 1 193 ? -6.014 -2.779 9.985 1.00 98.19 193 TYR A CA 1
ATOM 1380 C C . TYR A 1 193 ? -6.304 -2.657 8.479 1.00 98.19 193 TYR A C 1
ATOM 1382 O O . TYR A 1 193 ? -7.346 -3.156 8.035 1.00 98.19 193 TYR A O 1
ATOM 1390 N N . PRO A 1 194 ? -5.371 -2.095 7.681 1.00 97.81 194 PRO A N 1
ATOM 1391 C CA . PRO A 1 194 ? -5.573 -1.871 6.248 1.00 97.81 194 PRO A CA 1
ATOM 1392 C C . PRO A 1 194 ? -6.062 -3.114 5.494 1.00 97.81 194 PRO A C 1
ATOM 1394 O O . PRO A 1 194 ? -7.093 -3.072 4.820 1.00 97.81 194 PRO A O 1
ATOM 1397 N N . HIS A 1 195 ? -5.411 -4.266 5.684 1.00 97.75 195 HIS A N 1
ATOM 1398 C CA . HIS A 1 195 ? -5.803 -5.513 5.014 1.00 97.75 195 HIS A CA 1
ATOM 1399 C C . HIS A 1 195 ? -7.232 -5.980 5.348 1.00 97.75 195 HIS A C 1
ATOM 1401 O O . HIS A 1 195 ? -7.888 -6.598 4.512 1.00 97.75 195 HIS A O 1
ATOM 1407 N N . SER A 1 196 ? -7.724 -5.682 6.558 1.00 96.75 196 SER A N 1
ATOM 1408 C CA . SER A 1 196 ? -9.072 -6.045 7.020 1.00 96.75 196 SER A CA 1
ATOM 1409 C C . SER A 1 196 ? -10.152 -5.097 6.487 1.00 96.75 196 SER A C 1
ATOM 1411 O O . SER A 1 196 ? -11.330 -5.451 6.490 1.00 96.75 196 SER A O 1
ATOM 1413 N N . TYR A 1 197 ? -9.768 -3.897 6.043 1.00 97.50 197 TYR A N 1
ATOM 1414 C CA . TYR A 1 197 ? -10.677 -2.931 5.426 1.00 97.50 197 TYR A CA 1
ATOM 1415 C C . TYR A 1 197 ? -10.953 -3.256 3.947 1.00 97.50 197 TYR A C 1
ATOM 1417 O O . TYR A 1 197 ? -12.038 -2.966 3.434 1.00 97.50 197 TYR A O 1
ATOM 1425 N N . LEU A 1 198 ? -10.000 -3.904 3.266 1.00 97.75 198 LEU A N 1
ATOM 1426 C CA . LEU A 1 198 ? -10.153 -4.355 1.883 1.00 97.75 198 LEU A CA 1
ATOM 1427 C C . LEU A 1 198 ? -11.240 -5.440 1.768 1.00 97.75 198 LEU A C 1
ATOM 1429 O O . LEU A 1 198 ? -11.274 -6.404 2.528 1.00 97.75 198 LEU A O 1
ATOM 1433 N N . LYS A 1 199 ? -12.139 -5.311 0.785 1.00 97.25 199 LYS A N 1
ATOM 1434 C CA . LYS A 1 199 ? -13.310 -6.205 0.636 1.00 97.25 199 LYS A CA 1
ATOM 1435 C C . LYS A 1 199 ? -13.069 -7.438 -0.234 1.00 97.25 199 LYS A C 1
ATOM 1437 O O . LYS A 1 199 ? -13.921 -8.325 -0.293 1.00 97.25 199 LYS A O 1
ATOM 1442 N N . VAL A 1 200 ? -11.951 -7.478 -0.950 1.00 97.56 200 VAL A N 1
ATOM 1443 C CA . VAL A 1 200 ? -11.645 -8.492 -1.967 1.00 97.56 200 VAL A CA 1
ATOM 1444 C C . VAL A 1 200 ? -10.231 -9.019 -1.791 1.00 97.56 200 VAL A C 1
ATOM 1446 O O . VAL A 1 200 ? -9.364 -8.335 -1.260 1.00 97.56 200 VAL A O 1
ATOM 1449 N N . ASN A 1 201 ? -9.997 -10.242 -2.256 1.00 97.75 201 ASN A N 1
ATOM 1450 C CA . ASN A 1 201 ? -8.665 -10.833 -2.236 1.00 97.75 201 ASN A CA 1
ATOM 1451 C C . ASN A 1 201 ? -7.717 -10.103 -3.190 1.00 97.75 201 ASN A C 1
ATOM 1453 O O . ASN A 1 201 ? -8.121 -9.657 -4.263 1.00 97.75 201 ASN A O 1
ATOM 1457 N N . THR A 1 202 ? -6.440 -10.077 -2.827 1.00 98.38 202 THR A N 1
ATOM 1458 C CA . THR A 1 202 ? -5.352 -9.689 -3.723 1.00 98.38 202 THR A CA 1
ATOM 1459 C C . THR A 1 202 ? -4.801 -10.914 -4.455 1.00 98.38 202 THR A C 1
ATOM 1461 O O . THR A 1 202 ? -5.009 -12.065 -4.048 1.00 98.38 202 THR A O 1
ATOM 1464 N N . VAL A 1 203 ? -4.039 -10.683 -5.525 1.00 97.62 203 VAL A N 1
ATOM 1465 C CA . VAL A 1 203 ? -3.272 -11.726 -6.219 1.00 97.62 203 VAL A CA 1
ATOM 1466 C C . VAL A 1 203 ? -2.358 -12.475 -5.248 1.00 97.62 203 VAL A C 1
ATOM 1468 O O . VAL A 1 203 ? -2.193 -13.687 -5.371 1.00 97.62 203 VAL A O 1
ATOM 1471 N N . PHE A 1 204 ? -1.849 -11.798 -4.218 1.00 98.31 204 PHE A N 1
ATOM 1472 C CA . PHE A 1 204 ? -1.025 -12.413 -3.188 1.00 98.31 204 PHE A CA 1
ATOM 1473 C C . PHE A 1 204 ? -1.790 -13.461 -2.373 1.00 98.31 204 PHE A C 1
ATOM 1475 O O . PHE A 1 204 ? -1.271 -14.558 -2.173 1.00 98.31 204 PHE A O 1
ATOM 1482 N N . ASN A 1 205 ? -3.055 -13.214 -2.002 1.00 97.69 205 ASN A N 1
ATOM 1483 C CA . ASN A 1 205 ? -3.879 -14.243 -1.349 1.00 97.69 205 ASN A CA 1
ATOM 1484 C C . ASN A 1 205 ? -4.064 -15.478 -2.246 1.00 97.69 205 ASN A C 1
ATOM 1486 O O . ASN A 1 205 ? -4.030 -16.612 -1.764 1.00 97.69 205 ASN A O 1
ATOM 1490 N N . VAL A 1 206 ? -4.240 -15.274 -3.556 1.00 96.56 206 VAL A N 1
ATOM 1491 C CA . VAL A 1 206 ? -4.397 -16.366 -4.531 1.00 96.56 206 VAL A CA 1
ATOM 1492 C C . VAL A 1 206 ? -3.103 -17.174 -4.663 1.00 96.56 206 VAL A C 1
ATOM 1494 O O . VAL A 1 206 ? -3.132 -18.402 -4.578 1.00 96.56 206 VAL A O 1
ATOM 1497 N N . VAL A 1 207 ? -1.963 -16.495 -4.811 1.00 95.81 207 VAL A N 1
ATOM 1498 C CA . VAL A 1 207 ? -0.629 -17.108 -4.923 1.00 95.81 207 VAL A CA 1
ATOM 1499 C C . VAL A 1 207 ? -0.279 -17.887 -3.651 1.00 95.81 207 VAL A C 1
ATOM 1501 O O . VAL A 1 207 ? 0.166 -19.034 -3.728 1.00 95.81 207 VAL A O 1
ATOM 1504 N N . ARG A 1 208 ? -0.571 -17.326 -2.473 1.00 96.88 208 ARG A N 1
ATOM 1505 C CA . ARG A 1 208 ? -0.376 -18.003 -1.184 1.00 96.88 208 ARG A CA 1
ATOM 1506 C C . ARG A 1 208 ? -1.256 -19.227 -1.017 1.00 96.88 208 ARG A C 1
ATOM 1508 O O . ARG A 1 208 ? -0.768 -20.260 -0.565 1.00 96.88 208 ARG A O 1
ATOM 1515 N N . LYS A 1 209 ? -2.521 -19.157 -1.438 1.00 96.56 209 LYS A N 1
ATOM 1516 C CA . LYS A 1 209 ? -3.422 -20.318 -1.445 1.00 96.56 209 LYS A CA 1
ATOM 1517 C C . LYS A 1 209 ? -2.917 -21.440 -2.361 1.00 96.56 209 LYS A C 1
ATOM 1519 O O . LYS A 1 209 ? -3.179 -22.607 -2.084 1.00 96.56 209 LYS A O 1
ATOM 1524 N N . ALA A 1 210 ? -2.169 -21.103 -3.412 1.00 95.88 210 ALA A N 1
ATOM 1525 C CA . ALA A 1 210 ? -1.500 -22.066 -4.287 1.00 95.88 210 ALA A CA 1
ATOM 1526 C C . ALA A 1 210 ? -0.166 -22.609 -3.722 1.00 95.88 210 ALA A C 1
ATOM 1528 O O . ALA A 1 210 ? 0.508 -23.383 -4.398 1.00 95.88 210 ALA A O 1
ATOM 1529 N N . GLY A 1 211 ? 0.229 -22.226 -2.502 1.00 96.06 211 GLY A N 1
ATOM 1530 C CA . GLY A 1 211 ? 1.460 -22.691 -1.853 1.00 96.06 211 GLY A CA 1
ATOM 1531 C C . GLY A 1 211 ? 2.741 -22.030 -2.372 1.00 96.06 211 GLY A C 1
ATOM 1532 O O . GLY A 1 211 ? 3.835 -22.527 -2.108 1.00 96.06 211 GLY A O 1
ATOM 1533 N N . LEU A 1 212 ? 2.623 -20.928 -3.117 1.00 96.38 212 LEU A N 1
ATOM 1534 C CA . LEU A 1 212 ? 3.759 -20.194 -3.670 1.00 96.38 212 LEU A CA 1
ATOM 1535 C C . LEU A 1 212 ? 4.221 -19.073 -2.732 1.00 96.38 212 LEU A C 1
ATOM 1537 O O . LEU A 1 212 ? 3.501 -18.653 -1.825 1.00 96.38 212 LEU A O 1
ATOM 1541 N N . ARG A 1 213 ? 5.448 -18.596 -2.963 1.00 97.44 213 ARG A N 1
ATOM 1542 C CA . ARG A 1 213 ? 6.065 -17.526 -2.175 1.00 97.44 213 ARG A CA 1
ATOM 1543 C C . ARG A 1 213 ? 5.729 -16.148 -2.728 1.00 97.44 213 ARG A C 1
ATOM 1545 O O . ARG A 1 213 ? 5.609 -15.981 -3.938 1.00 97.44 213 ARG A O 1
ATOM 1552 N N . THR A 1 214 ? 5.636 -15.168 -1.839 1.00 98.25 214 THR A N 1
ATOM 1553 C CA . THR A 1 214 ? 5.224 -13.792 -2.163 1.00 98.25 214 THR A CA 1
ATOM 1554 C C . THR A 1 214 ? 6.063 -12.782 -1.393 1.00 98.25 214 THR A C 1
ATOM 1556 O O . THR A 1 214 ? 6.161 -12.889 -0.169 1.00 98.25 214 THR A O 1
ATOM 1559 N N . ALA A 1 215 ? 6.592 -11.785 -2.091 1.00 97.81 215 ALA A N 1
ATOM 1560 C CA . ALA A 1 215 ? 7.290 -10.642 -1.517 1.00 97.81 215 ALA A CA 1
ATOM 1561 C C . ALA A 1 215 ? 6.818 -9.359 -2.211 1.00 97.81 215 ALA A C 1
ATOM 1563 O O . ALA A 1 215 ? 6.359 -9.420 -3.355 1.00 97.81 215 ALA A O 1
ATOM 1564 N N . TRP A 1 216 ? 6.915 -8.231 -1.517 1.00 97.69 216 TRP A N 1
ATOM 1565 C CA . TRP A 1 216 ? 6.566 -6.913 -2.035 1.00 97.69 216 TRP A CA 1
ATOM 1566 C C . TRP A 1 216 ? 7.412 -5.835 -1.354 1.00 97.69 216 TRP A C 1
ATOM 1568 O O . TRP A 1 216 ? 7.811 -5.998 -0.200 1.00 97.69 216 TRP A O 1
ATOM 1578 N N . SER A 1 217 ? 7.669 -4.741 -2.066 1.00 95.31 217 SER A N 1
ATOM 1579 C CA . SER A 1 217 ? 8.350 -3.562 -1.539 1.00 95.31 217 SER A CA 1
ATOM 1580 C C . SER A 1 217 ? 7.506 -2.329 -1.831 1.00 95.31 217 SER A C 1
ATOM 1582 O O . SER A 1 217 ? 7.070 -2.174 -2.967 1.00 95.31 217 SER A O 1
ATOM 1584 N N . ASP A 1 218 ? 7.305 -1.460 -0.840 1.00 92.12 218 ASP A N 1
ATOM 1585 C CA . ASP A 1 218 ? 6.474 -0.255 -0.985 1.00 92.12 218 ASP A CA 1
ATOM 1586 C C . ASP A 1 218 ? 6.946 0.914 -0.100 1.00 92.12 218 ASP A C 1
ATOM 1588 O O . ASP A 1 218 ? 7.955 0.784 0.591 1.00 92.12 218 ASP A O 1
ATOM 1592 N N . LYS A 1 219 ? 6.247 2.056 -0.153 1.00 78.56 219 LYS A N 1
ATOM 1593 C CA . LYS A 1 219 ? 6.731 3.364 0.323 1.00 78.56 219 LYS A CA 1
ATOM 1594 C C . LYS A 1 219 ? 6.254 3.839 1.711 1.00 78.56 219 LYS A C 1
ATOM 1596 O O . LYS A 1 219 ? 6.709 4.890 2.143 1.00 78.56 219 LYS A O 1
ATOM 1601 N N . HIS A 1 220 ? 5.396 3.091 2.407 1.00 91.12 220 HIS A N 1
ATOM 1602 C CA . HIS A 1 220 ? 5.112 3.208 3.856 1.00 91.12 220 HIS A CA 1
ATOM 1603 C C . HIS A 1 220 ? 4.250 2.018 4.310 1.00 91.12 220 HIS A C 1
ATOM 1605 O O . HIS A 1 220 ? 3.758 1.230 3.487 1.00 91.12 220 HIS A O 1
ATOM 1611 N N . VAL A 1 221 ? 4.066 1.822 5.620 1.00 96.75 221 VAL A N 1
ATOM 1612 C CA . VAL A 1 221 ? 3.549 0.539 6.136 1.00 96.75 221 VAL A CA 1
ATOM 1613 C C . VAL A 1 221 ? 2.053 0.326 5.894 1.00 96.75 221 VAL A C 1
ATOM 1615 O O . VAL A 1 221 ? 1.570 -0.798 6.027 1.00 96.75 221 VAL A O 1
ATOM 1618 N N . ALA A 1 222 ? 1.314 1.351 5.467 1.00 96.81 222 ALA A N 1
ATOM 1619 C CA . ALA A 1 222 ? -0.105 1.239 5.119 1.00 96.81 222 ALA A CA 1
ATOM 1620 C C . ALA A 1 222 ? -0.372 0.338 3.895 1.00 96.81 222 ALA A C 1
ATOM 1622 O O . ALA A 1 222 ? -1.433 -0.291 3.800 1.00 96.81 222 ALA A O 1
ATOM 1623 N N . TYR A 1 223 ? 0.627 0.154 3.021 1.00 96.69 223 TYR A N 1
ATOM 1624 C CA . TYR A 1 223 ? 0.588 -0.827 1.928 1.00 96.69 223 TYR A CA 1
ATOM 1625 C C . TYR A 1 223 ? 0.511 -2.285 2.409 1.00 96.69 223 TYR A C 1
ATOM 1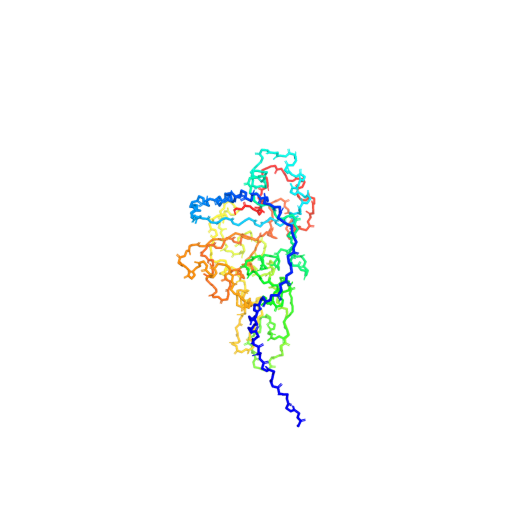627 O O . TYR A 1 223 ? 0.294 -3.210 1.621 1.00 96.69 223 TYR A O 1
ATOM 1635 N N . GLU A 1 224 ? 0.549 -2.506 3.726 1.00 97.38 224 GLU A N 1
ATOM 1636 C CA . GLU A 1 224 ? 0.067 -3.722 4.374 1.00 97.38 224 GLU A CA 1
ATOM 1637 C C . GLU A 1 224 ? -1.319 -4.159 3.882 1.00 97.38 224 GLU A C 1
ATOM 1639 O O . GLU A 1 224 ? -1.577 -5.364 3.875 1.00 97.38 224 GLU A O 1
ATOM 1644 N N . ILE A 1 225 ? -2.150 -3.237 3.371 1.00 97.94 225 ILE A N 1
ATOM 1645 C CA . ILE A 1 225 ? -3.424 -3.530 2.699 1.00 97.94 225 ILE A CA 1
ATOM 1646 C C . ILE A 1 225 ? -3.319 -4.628 1.630 1.00 97.94 225 ILE A C 1
ATOM 1648 O O . ILE A 1 225 ? -4.250 -5.417 1.450 1.00 97.94 225 ILE A O 1
ATOM 1652 N N . LEU A 1 226 ? -2.169 -4.742 0.959 1.00 97.69 226 LEU A N 1
ATOM 1653 C CA . LEU A 1 226 ? -1.925 -5.717 -0.103 1.00 97.69 226 LEU A CA 1
ATOM 1654 C C . LEU A 1 226 ? -1.797 -7.159 0.409 1.00 97.69 226 LEU A C 1
ATOM 1656 O O . LEU A 1 226 ? -1.950 -8.110 -0.367 1.00 97.69 226 LEU A O 1
ATOM 1660 N N . ASN A 1 227 ? -1.619 -7.348 1.723 1.00 97.81 227 ASN A N 1
ATOM 1661 C CA . ASN A 1 227 ? -1.806 -8.654 2.355 1.00 97.81 227 ASN A CA 1
ATOM 1662 C C . ASN A 1 227 ? -3.228 -9.188 2.177 1.00 97.81 227 ASN A C 1
ATOM 1664 O O . ASN A 1 227 ? -3.435 -10.389 2.346 1.00 97.81 227 ASN A O 1
ATOM 1668 N N . GLY A 1 228 ? -4.185 -8.324 1.833 1.00 97.50 228 GLY A N 1
ATOM 1669 C CA . GLY A 1 228 ? -5.575 -8.658 1.580 1.00 97.50 228 GLY A CA 1
ATOM 1670 C C . GLY A 1 228 ? -6.312 -9.234 2.790 1.00 97.50 228 GLY A C 1
ATOM 1671 O O . GLY A 1 228 ? -5.733 -9.388 3.862 1.00 97.50 228 GLY A O 1
ATOM 1672 N N . PRO A 1 229 ? -7.593 -9.602 2.646 1.00 97.00 229 PRO A N 1
ATOM 1673 C CA . PRO A 1 229 ? -8.472 -9.882 3.783 1.00 97.00 229 PRO A CA 1
ATOM 1674 C C . PRO A 1 229 ? -8.002 -11.008 4.714 1.00 97.00 229 PRO A C 1
ATOM 1676 O O . PRO A 1 229 ? -8.412 -11.053 5.871 1.00 97.00 229 PRO A O 1
ATOM 1679 N N . SER A 1 230 ? -7.146 -11.924 4.245 1.00 94.81 230 SER A N 1
ATOM 1680 C CA . SER A 1 230 ? -6.564 -12.966 5.103 1.00 94.81 230 SER A CA 1
ATOM 1681 C C . SER A 1 230 ? -5.466 -12.448 6.037 1.00 94.81 230 SER A C 1
ATOM 1683 O O . SER A 1 230 ? -5.119 -13.121 7.005 1.00 94.81 230 SER A O 1
ATOM 1685 N N . GLY A 1 231 ? -4.896 -11.276 5.747 1.00 96.38 231 GLY A N 1
ATOM 1686 C CA . GLY A 1 231 ? -3.781 -10.700 6.489 1.00 96.38 231 GLY A CA 1
ATOM 1687 C C . GLY A 1 231 ? -2.470 -11.472 6.321 1.00 96.38 231 GLY A C 1
ATOM 1688 O O . GLY A 1 231 ? -1.532 -11.277 7.089 1.00 96.38 231 GLY A O 1
ATOM 1689 N N . ASP A 1 232 ? -2.373 -12.371 5.355 1.00 96.12 232 ASP A N 1
ATOM 1690 C CA . ASP A 1 232 ? -1.161 -13.152 5.132 1.00 96.12 232 ASP A CA 1
ATOM 1691 C C . ASP A 1 232 ? -0.855 -13.314 3.647 1.00 96.12 232 ASP A C 1
ATOM 1693 O O . ASP A 1 232 ? -0.187 -14.265 3.267 1.00 96.12 232 ASP A O 1
ATOM 1697 N N . GLY A 1 233 ? -1.328 -12.408 2.790 1.00 97.56 233 GLY A N 1
ATOM 1698 C CA . GLY A 1 233 ? -1.027 -12.440 1.362 1.00 97.56 233 GLY A CA 1
ATOM 1699 C C . GLY A 1 233 ? 0.471 -12.335 1.070 1.00 97.56 233 GLY A C 1
ATOM 1700 O O . GLY A 1 233 ? 0.962 -13.058 0.212 1.00 97.56 233 GLY A O 1
ATOM 1701 N N . ILE A 1 234 ? 1.219 -11.505 1.796 1.00 98.25 234 ILE A N 1
ATOM 1702 C CA . ILE A 1 234 ? 2.641 -11.248 1.544 1.00 98.25 234 ILE A CA 1
ATOM 1703 C C . ILE A 1 234 ? 3.471 -11.881 2.670 1.00 98.25 234 ILE A C 1
ATOM 1705 O O . ILE A 1 234 ? 3.112 -11.802 3.841 1.00 98.25 234 ILE A O 1
ATOM 1709 N N . GLN A 1 235 ? 4.563 -12.573 2.327 1.00 97.50 235 GLN A N 1
ATOM 1710 C CA . GLN A 1 235 ? 5.454 -13.199 3.322 1.00 97.50 235 GLN A CA 1
ATOM 1711 C C . GLN A 1 235 ? 6.598 -12.279 3.728 1.00 97.50 235 GLN A C 1
ATOM 1713 O O . GLN A 1 235 ? 7.116 -12.408 4.832 1.00 97.50 235 GLN A O 1
ATOM 1718 N N . ASP A 1 236 ? 7.004 -11.409 2.810 1.00 97.62 236 ASP A N 1
ATOM 1719 C CA . ASP A 1 236 ? 8.091 -10.462 2.984 1.00 97.62 236 ASP A CA 1
ATOM 1720 C C . ASP A 1 236 ? 7.658 -9.122 2.387 1.00 97.62 236 ASP A C 1
ATOM 1722 O O . ASP A 1 236 ? 7.689 -8.934 1.171 1.00 97.62 236 ASP A O 1
ATOM 1726 N N . LEU A 1 237 ? 7.112 -8.258 3.240 1.00 97.38 237 LEU A N 1
ATOM 1727 C CA . LEU A 1 237 ? 6.700 -6.902 2.909 1.00 97.38 237 LEU A CA 1
ATOM 1728 C C . LEU A 1 237 ? 7.736 -5.930 3.473 1.00 97.38 237 LEU A C 1
ATOM 1730 O O . LEU A 1 237 ? 7.748 -5.663 4.676 1.00 97.38 237 LEU A O 1
ATOM 1734 N N . PHE A 1 238 ? 8.580 -5.404 2.593 1.00 97.50 238 PHE A N 1
ATOM 1735 C CA . PHE A 1 238 ? 9.551 -4.368 2.919 1.00 97.50 238 PHE A CA 1
ATOM 1736 C C . PHE A 1 238 ? 8.932 -2.992 2.647 1.00 97.50 238 PHE A C 1
ATOM 1738 O O . PHE A 1 238 ? 8.738 -2.613 1.498 1.00 97.50 238 PHE A O 1
ATOM 1745 N N . ALA A 1 239 ? 8.582 -2.260 3.702 1.00 95.94 239 ALA A N 1
ATOM 1746 C CA . ALA A 1 239 ? 7.876 -0.982 3.594 1.00 95.94 239 ALA A CA 1
ATOM 1747 C C . ALA A 1 239 ? 8.610 0.122 4.378 1.00 95.94 239 ALA A C 1
ATOM 1749 O O . ALA A 1 239 ? 8.186 0.450 5.486 1.00 95.94 239 ALA A O 1
ATOM 1750 N N . PRO A 1 240 ? 9.760 0.620 3.878 1.00 95.31 240 PRO A N 1
ATOM 1751 C CA . PRO A 1 240 ? 10.400 1.815 4.423 1.00 95.31 240 PRO A CA 1
ATOM 1752 C C . PRO A 1 240 ? 9.516 3.053 4.238 1.00 95.31 240 PRO A C 1
ATOM 1754 O O . PRO A 1 240 ? 8.711 3.104 3.315 1.00 95.31 240 PRO A O 1
ATOM 1757 N N . GLU A 1 241 ? 9.720 4.059 5.083 1.00 94.31 241 GLU A N 1
ATOM 1758 C CA . GLU A 1 241 ? 8.930 5.295 5.092 1.00 94.31 241 GLU A CA 1
ATOM 1759 C C . GLU A 1 241 ? 9.539 6.362 4.169 1.00 94.31 241 GLU A C 1
ATOM 1761 O O . GLU A 1 241 ? 10.596 6.937 4.459 1.00 94.31 241 GLU A O 1
ATOM 1766 N N . ILE A 1 242 ? 8.891 6.632 3.038 1.00 89.25 242 ILE A N 1
ATOM 1767 C CA . ILE A 1 242 ? 9.357 7.605 2.044 1.00 89.25 242 ILE A CA 1
ATOM 1768 C C . ILE A 1 242 ? 9.317 9.055 2.546 1.00 89.25 242 ILE A C 1
ATOM 1770 O O . ILE A 1 242 ? 10.229 9.821 2.228 1.00 89.25 242 ILE A O 1
ATOM 1774 N N . ASN A 1 243 ? 8.328 9.426 3.361 1.00 89.88 243 ASN A N 1
ATOM 1775 C CA . ASN A 1 243 ? 8.155 10.753 3.959 1.00 89.88 243 ASN A CA 1
ATOM 1776 C C . ASN A 1 243 ? 9.080 10.987 5.166 1.00 89.88 243 ASN A C 1
ATOM 1778 O O . ASN A 1 243 ? 9.043 12.056 5.782 1.00 89.88 243 ASN A O 1
ATOM 1782 N N . SER A 1 244 ? 9.942 10.020 5.492 1.00 91.25 244 SER A N 1
ATOM 1783 C CA . SER A 1 244 ? 10.891 10.124 6.598 1.00 91.25 244 SER A CA 1
ATOM 1784 C C . SER A 1 244 ? 11.900 11.257 6.438 1.00 91.25 244 SER A C 1
ATOM 1786 O O . SER A 1 244 ? 12.123 11.820 5.360 1.00 91.25 244 SER A O 1
ATOM 1788 N N . GLN A 1 245 ? 12.556 11.592 7.551 1.00 89.12 245 GLN A N 1
ATOM 1789 C CA . GLN A 1 245 ? 13.591 12.610 7.573 1.00 89.12 245 GLN A CA 1
ATOM 1790 C C . GLN A 1 245 ? 14.778 12.189 6.697 1.00 89.12 245 GLN A C 1
ATOM 1792 O O . GLN A 1 245 ? 15.621 11.379 7.088 1.00 89.12 245 GLN A O 1
ATOM 1797 N N . ALA A 1 246 ? 14.892 12.813 5.528 1.00 83.19 246 ALA A N 1
ATOM 1798 C CA . ALA A 1 246 ? 16.015 12.595 4.634 1.00 83.19 246 ALA A CA 1
ATOM 1799 C C . ALA A 1 246 ? 17.291 13.297 5.130 1.00 83.19 246 ALA A C 1
ATOM 1801 O O . ALA A 1 246 ? 17.270 14.414 5.667 1.00 83.19 246 ALA A O 1
ATOM 1802 N N . ASN A 1 247 ? 18.435 12.652 4.891 1.00 80.25 247 ASN A N 1
ATOM 1803 C CA . ASN A 1 247 ? 19.750 13.232 5.151 1.00 80.25 247 ASN A CA 1
ATOM 1804 C C . ASN A 1 247 ? 19.945 14.510 4.327 1.00 80.25 247 ASN A C 1
ATOM 1806 O O . ASN A 1 247 ? 19.717 14.524 3.120 1.00 80.25 247 ASN A O 1
ATOM 1810 N N . GLY A 1 248 ? 20.420 15.574 4.976 1.00 81.69 248 GLY A N 1
ATOM 1811 C CA . GLY A 1 248 ? 20.664 16.860 4.317 1.00 81.69 248 GLY A CA 1
ATOM 1812 C C . GLY A 1 248 ? 19.432 17.762 4.186 1.00 81.69 248 GLY A C 1
ATOM 1813 O O . GLY A 1 248 ? 19.578 18.880 3.699 1.00 81.69 248 GLY A O 1
ATOM 1814 N N . TYR A 1 249 ? 18.261 17.329 4.663 1.00 80.38 249 TYR A N 1
ATOM 1815 C CA . TYR A 1 249 ? 17.058 18.160 4.750 1.00 80.38 249 TYR A CA 1
ATOM 1816 C C . TYR A 1 249 ? 16.859 18.688 6.179 1.00 80.38 249 TYR A C 1
ATOM 1818 O O . TYR A 1 249 ? 17.254 18.019 7.139 1.00 80.38 249 TYR A O 1
ATOM 1826 N N . PRO A 1 250 ? 16.275 19.890 6.360 1.00 84.88 250 PRO A N 1
ATOM 1827 C CA . PRO A 1 250 ? 15.923 20.393 7.684 1.00 84.88 250 PRO A CA 1
ATOM 1828 C C . PRO A 1 250 ? 14.956 19.460 8.419 1.00 84.88 250 PRO A C 1
ATOM 1830 O O . PRO A 1 250 ? 14.125 18.800 7.795 1.00 84.88 250 PRO A O 1
ATOM 1833 N N . ALA A 1 251 ? 15.055 19.441 9.751 1.00 85.31 251 ALA A N 1
ATOM 1834 C CA . ALA A 1 251 ? 14.184 18.637 10.601 1.00 85.31 251 ALA A CA 1
ATOM 1835 C C . ALA A 1 251 ? 12.701 18.980 10.369 1.00 85.31 251 ALA A C 1
ATOM 1837 O O . ALA A 1 251 ? 12.326 20.153 10.421 1.00 85.31 251 ALA A O 1
ATOM 1838 N N . GLY A 1 252 ? 11.873 17.959 10.139 1.00 80.38 252 GLY A N 1
ATOM 1839 C CA . GLY A 1 252 ? 10.431 18.106 9.926 1.00 80.38 252 GLY A CA 1
ATOM 1840 C C . GLY A 1 252 ? 10.041 18.610 8.533 1.00 80.38 252 GLY A C 1
ATOM 1841 O O . GLY A 1 252 ? 8.864 18.880 8.301 1.00 80.38 252 GLY A O 1
ATOM 1842 N N . MET A 1 253 ? 10.998 18.748 7.607 1.00 81.62 253 MET A N 1
ATOM 1843 C CA . MET A 1 253 ? 10.675 18.967 6.199 1.00 81.62 253 MET A CA 1
ATOM 1844 C C . MET A 1 253 ? 10.441 17.639 5.494 1.00 81.62 253 MET A C 1
ATOM 1846 O O . MET A 1 253 ? 11.346 16.814 5.378 1.00 81.62 253 MET A O 1
ATOM 1850 N N . ASP A 1 254 ? 9.240 17.498 4.950 1.00 81.19 254 ASP A N 1
ATOM 1851 C CA . ASP A 1 254 ? 8.905 16.436 4.018 1.00 81.19 254 ASP A CA 1
ATOM 1852 C C . ASP A 1 254 ? 9.503 16.756 2.641 1.00 81.19 254 ASP A C 1
ATOM 1854 O O . ASP A 1 254 ? 9.017 17.618 1.901 1.00 81.19 254 ASP A O 1
ATOM 1858 N N . TRP A 1 255 ? 10.599 16.073 2.318 1.00 80.81 255 TRP A N 1
ATOM 1859 C CA . TRP A 1 255 ? 11.340 16.259 1.072 1.00 80.81 255 TRP A CA 1
ATOM 1860 C C . TRP A 1 255 ? 10.545 15.813 -0.164 1.00 80.81 255 TRP A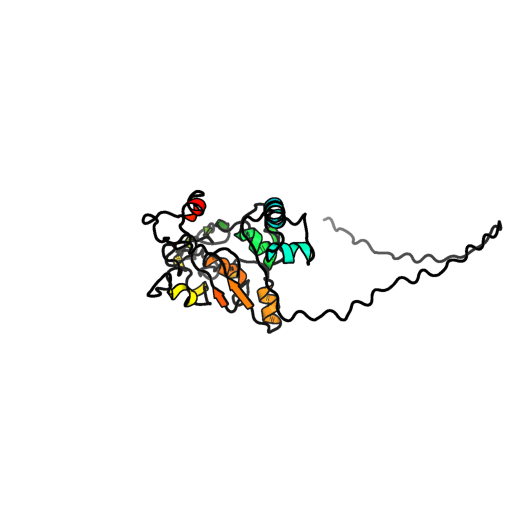 C 1
ATOM 1862 O O . TRP A 1 255 ? 10.823 16.293 -1.265 1.00 80.81 255 TRP A O 1
ATOM 1872 N N . THR A 1 256 ? 9.534 14.953 0.005 1.00 78.44 256 THR A N 1
ATOM 1873 C CA . THR A 1 256 ? 8.684 14.470 -1.095 1.00 78.44 256 THR A CA 1
ATOM 1874 C C . THR A 1 256 ? 7.761 15.569 -1.632 1.00 78.44 256 THR A C 1
ATOM 1876 O O . THR A 1 256 ? 7.346 15.528 -2.790 1.00 78.44 256 THR A O 1
ATOM 1879 N N . LYS A 1 257 ? 7.512 16.618 -0.834 1.00 78.06 257 LYS A N 1
ATOM 1880 C CA . LYS A 1 257 ? 6.709 17.790 -1.222 1.00 78.06 257 LYS A CA 1
ATOM 1881 C C . LYS A 1 257 ? 7.488 18.817 -2.046 1.00 78.06 257 LYS A C 1
ATOM 1883 O O . LYS A 1 257 ? 6.883 19.740 -2.592 1.00 78.06 257 LYS A O 1
ATOM 1888 N N . ASP A 1 258 ? 8.808 18.673 -2.176 1.00 66.31 258 ASP A N 1
ATOM 1889 C CA . ASP A 1 258 ? 9.639 19.567 -2.983 1.00 66.31 258 ASP A CA 1
ATOM 1890 C C . ASP A 1 258 ? 10.048 18.911 -4.310 1.00 66.31 258 ASP A C 1
ATOM 1892 O O . ASP A 1 258 ? 10.939 18.067 -4.360 1.00 66.31 258 ASP A O 1
ATOM 1896 N N . CYS A 1 259 ? 9.467 19.358 -5.427 1.00 50.91 259 CYS A N 1
ATOM 1897 C CA . CYS A 1 259 ? 9.857 18.911 -6.771 1.00 50.91 259 CYS A CA 1
ATOM 1898 C C . CYS A 1 259 ? 11.322 19.244 -7.142 1.00 50.91 259 CYS A C 1
ATOM 1900 O O . CYS A 1 259 ? 11.855 18.671 -8.098 1.00 50.91 259 CYS A O 1
ATOM 1902 N N . GLN A 1 260 ? 11.990 20.177 -6.447 1.00 45.22 260 GLN A N 1
ATOM 1903 C CA . GLN A 1 260 ? 13.388 20.541 -6.716 1.00 45.22 260 GLN A CA 1
ATOM 1904 C C . GLN A 1 260 ? 14.402 19.580 -6.082 1.00 45.22 260 GLN A C 1
ATOM 1906 O O . GLN A 1 260 ? 15.527 19.481 -6.586 1.00 45.22 260 GLN A O 1
ATOM 1911 N N . SER A 1 261 ? 14.001 18.826 -5.056 1.00 50.53 261 SER A N 1
ATOM 1912 C CA . SER A 1 261 ? 14.835 17.841 -4.347 1.00 50.53 261 SER A CA 1
ATOM 1913 C C . SER A 1 261 ? 15.457 16.791 -5.287 1.00 50.53 261 SER A C 1
ATOM 1915 O O . SER A 1 261 ? 16.620 16.406 -5.138 1.00 50.53 261 SER A O 1
ATOM 1917 N N . PHE A 1 262 ? 14.740 16.405 -6.351 1.00 47.94 262 PHE A N 1
ATOM 1918 C CA . PHE A 1 262 ? 15.209 15.454 -7.368 1.00 47.94 262 PHE A CA 1
ATOM 1919 C C . PHE A 1 262 ? 16.305 16.004 -8.299 1.00 47.94 262 PHE A C 1
ATOM 1921 O O . PHE A 1 262 ? 16.974 15.230 -8.990 1.00 47.94 262 PHE A O 1
ATOM 1928 N N . ARG A 1 263 ? 16.503 17.330 -8.354 1.00 40.31 263 ARG A N 1
ATOM 1929 C CA . ARG A 1 263 ? 17.451 17.986 -9.277 1.00 40.31 263 ARG A CA 1
ATOM 1930 C C . ARG A 1 263 ? 18.808 18.299 -8.650 1.00 40.31 263 ARG A C 1
ATOM 1932 O O . ARG A 1 263 ? 19.787 18.403 -9.386 1.00 40.31 263 ARG A O 1
ATOM 1939 N N . THR A 1 264 ? 18.882 18.453 -7.331 1.00 39.78 264 THR A N 1
ATOM 1940 C CA . THR A 1 264 ? 20.059 19.011 -6.639 1.00 39.78 264 THR A CA 1
ATOM 1941 C C . THR A 1 264 ? 20.838 17.998 -5.797 1.00 39.78 264 THR A C 1
ATOM 1943 O O . THR A 1 264 ? 21.962 18.292 -5.392 1.00 39.78 264 THR A O 1
ATOM 1946 N N . GLY A 1 265 ? 20.318 16.782 -5.597 1.00 39.81 265 GLY A N 1
ATOM 1947 C CA . GLY A 1 265 ? 21.028 15.715 -4.889 1.00 39.81 265 GLY A CA 1
ATOM 1948 C C . GLY A 1 265 ? 22.281 15.239 -5.636 1.00 39.81 265 GLY A C 1
ATOM 1949 O O . GLY A 1 265 ? 22.208 14.700 -6.750 1.00 39.81 265 GLY A O 1
ATOM 1950 N N . SER A 1 266 ? 23.454 15.395 -5.015 1.00 36.69 266 SER A N 1
ATOM 1951 C CA . SER A 1 266 ? 24.691 14.789 -5.509 1.00 36.69 266 SER A CA 1
ATOM 1952 C C . SER A 1 266 ? 24.491 13.268 -5.656 1.00 36.69 266 SER A C 1
ATOM 1954 O O . SER A 1 266 ? 23.720 12.652 -4.922 1.00 36.69 266 SER A O 1
ATOM 1956 N N . ARG A 1 267 ? 25.169 12.610 -6.612 1.00 42.22 267 ARG A N 1
ATOM 1957 C CA . ARG A 1 267 ? 25.040 11.145 -6.831 1.00 42.22 267 ARG A CA 1
ATOM 1958 C C . ARG A 1 267 ? 25.256 10.295 -5.568 1.00 42.22 267 ARG A C 1
ATOM 1960 O O . ARG A 1 267 ? 24.855 9.140 -5.592 1.00 42.22 267 ARG A O 1
ATOM 1967 N N . LYS A 1 268 ? 25.888 10.833 -4.521 1.00 35.97 268 LYS A N 1
ATOM 1968 C CA . LYS A 1 268 ? 26.187 10.122 -3.273 1.00 35.97 268 LYS A CA 1
ATOM 1969 C C . LYS A 1 268 ? 25.067 10.189 -2.228 1.00 35.97 268 LYS A C 1
ATOM 1971 O O . LYS A 1 268 ? 25.055 9.338 -1.351 1.00 35.97 268 LYS A O 1
ATOM 1976 N N . ASP A 1 269 ? 24.122 11.118 -2.371 1.00 37.53 269 ASP A N 1
ATOM 1977 C CA . ASP A 1 269 ? 23.061 11.367 -1.377 1.00 37.53 269 ASP A CA 1
ATOM 1978 C C . ASP A 1 269 ? 21.695 10.816 -1.818 1.00 37.53 269 ASP A C 1
ATOM 1980 O O . ASP A 1 269 ? 20.696 10.954 -1.119 1.00 37.53 269 ASP A O 1
ATOM 1984 N N . ARG A 1 270 ? 21.638 10.160 -2.986 1.00 42.97 270 ARG A N 1
ATOM 1985 C CA . ARG A 1 270 ? 20.441 9.459 -3.462 1.00 42.97 270 ARG A CA 1
ATOM 1986 C C . ARG A 1 270 ? 20.254 8.149 -2.700 1.00 42.97 270 ARG A C 1
ATOM 1988 O O . ARG A 1 270 ? 20.620 7.086 -3.189 1.00 42.97 270 ARG A O 1
ATOM 1995 N N . VAL A 1 271 ? 19.630 8.237 -1.533 1.00 38.44 271 VAL A N 1
ATOM 1996 C CA . VAL A 1 271 ? 18.769 7.168 -1.012 1.00 38.44 271 VAL A CA 1
ATOM 1997 C C . VAL A 1 271 ? 17.330 7.613 -1.256 1.00 38.44 271 VAL A C 1
ATOM 1999 O O . VAL A 1 271 ? 16.588 7.898 -0.331 1.00 38.44 271 VAL A O 1
ATOM 2002 N N . ALA A 1 272 ? 16.964 7.769 -2.527 1.00 36.31 272 ALA A N 1
ATOM 2003 C CA . ALA A 1 272 ? 15.557 7.729 -2.887 1.00 36.31 272 ALA A CA 1
ATOM 2004 C C . ALA A 1 272 ? 15.250 6.250 -3.141 1.00 36.31 272 ALA A C 1
ATOM 2006 O O . ALA A 1 272 ? 15.997 5.635 -3.918 1.00 36.31 272 ALA A O 1
ATOM 2007 N N . PRO A 1 273 ? 14.216 5.659 -2.523 1.00 34.28 273 PRO A N 1
ATOM 2008 C CA . PRO A 1 273 ? 13.653 4.434 -3.052 1.00 34.28 273 PRO A CA 1
ATOM 2009 C C . PRO A 1 273 ? 13.100 4.805 -4.429 1.00 34.28 273 PRO A C 1
ATOM 2011 O O . PRO A 1 273 ? 12.011 5.346 -4.569 1.00 34.28 273 PRO A O 1
ATOM 2014 N N . ALA A 1 274 ? 13.907 4.617 -5.471 1.00 30.23 274 ALA A N 1
ATOM 2015 C CA . ALA A 1 274 ? 13.341 4.456 -6.790 1.00 30.23 274 ALA A CA 1
ATOM 2016 C C . ALA A 1 274 ? 12.443 3.225 -6.674 1.00 30.23 274 ALA A C 1
ATOM 2018 O O . ALA A 1 274 ? 12.933 2.157 -6.302 1.00 30.23 274 ALA A O 1
ATOM 2019 N N . GLU A 1 275 ? 11.151 3.394 -6.928 1.00 41.47 275 GLU A N 1
ATOM 2020 C CA . GLU A 1 275 ? 10.199 2.299 -7.077 1.00 41.47 275 GLU A CA 1
ATOM 2021 C C . GLU A 1 275 ? 10.615 1.442 -8.277 1.00 41.47 275 GLU A C 1
ATOM 2023 O O . GLU A 1 275 ? 10.220 1.645 -9.424 1.00 41.47 275 GLU A O 1
ATOM 2028 N N . ALA A 1 276 ? 11.558 0.553 -8.008 1.00 27.86 276 ALA A N 1
ATOM 2029 C CA . ALA A 1 276 ? 12.049 -0.489 -8.879 1.00 27.86 276 ALA A CA 1
ATOM 2030 C C . ALA A 1 276 ? 12.864 -1.451 -8.010 1.00 27.86 276 ALA A C 1
ATOM 2032 O O . ALA A 1 276 ? 14.079 -1.290 -7.856 1.00 27.86 276 ALA A O 1
ATOM 2033 N N . VAL A 1 277 ? 12.189 -2.462 -7.464 1.00 30.41 277 VAL A N 1
ATOM 2034 C CA . VAL A 1 277 ? 12.816 -3.744 -7.122 1.00 30.41 277 VAL A CA 1
ATOM 2035 C C . VAL A 1 277 ? 12.034 -4.847 -7.810 1.00 30.41 277 VAL A C 1
ATOM 2037 O O . VAL A 1 277 ? 10.807 -4.911 -7.594 1.00 30.41 277 VAL A O 1
#

Organism: NCBI:txid68239

InterPro domains:
  IPR002591 Type I phosphodiesterase/nucleotide pyrophosphatase/phosphate transferase [PF01663] (49-119)
  IPR017850 Alkaline-phosphatase-like, core domain superfamily [G3DSA:3.40.720.10] (27-275)
  IPR017850 Alkaline-phosphatase-like, core domain superfamily [SSF53649] (43-227)

Radius of gyration: 27.29 Å; chains: 1; bounding box: 76×49×88 Å